Protein AF-A0A355BDW8-F1 (afdb_monomer)

Secondary structure (DSSP, 8-state):
-------------------SS--HHHHHHHHHHHHHHHHHHHHHHT---------------------------HHHHHHHHHHHHHHHHHHHHHHHHHHHHT---HHHHHHHHHHHHHHHHH-S-HHHHHHHHHHHHHHHHHHHHHHHHHHHHHH--GGGTS------PPPPHHHHHHHHHHHHHHHSPPPPPHHHHHHHHHHHS--

Structure (mmCIF, N/CA/C/O backbone):
data_AF-A0A355BDW8-F1
#
_entry.id   AF-A0A355BDW8-F1
#
loop_
_atom_site.group_PDB
_atom_site.id
_atom_site.type_symbol
_atom_site.label_atom_id
_atom_site.label_alt_id
_atom_site.label_comp_id
_atom_site.label_asym_id
_atom_site.label_entity_id
_atom_site.label_seq_id
_atom_site.pdbx_PDB_ins_code
_atom_site.Cartn_x
_atom_site.Cartn_y
_atom_site.Cartn_z
_atom_site.occupancy
_atom_site.B_iso_or_equiv
_atom_site.auth_seq_id
_atom_site.auth_comp_id
_atom_site.auth_asym_id
_atom_site.auth_atom_id
_atom_site.pdbx_PDB_model_num
ATOM 1 N N . MET A 1 1 ? 27.749 21.840 44.725 1.00 46.59 1 MET A N 1
ATOM 2 C CA . MET A 1 1 ? 27.045 20.730 44.044 1.00 46.59 1 MET A CA 1
ATOM 3 C C . MET A 1 1 ? 26.712 21.166 42.628 1.00 46.59 1 MET A C 1
ATOM 5 O O . MET A 1 1 ? 26.053 22.183 42.466 1.00 46.59 1 MET A O 1
ATOM 9 N N . LYS A 1 2 ? 27.239 20.460 41.619 1.00 37.84 2 LYS A N 1
ATOM 10 C CA . LYS A 1 2 ? 26.945 20.696 40.198 1.00 37.84 2 LYS A CA 1
ATOM 11 C C . LYS A 1 2 ? 25.549 20.149 39.879 1.00 37.84 2 LYS A C 1
ATOM 13 O O . LYS A 1 2 ? 25.282 18.988 40.171 1.00 37.84 2 LYS A O 1
ATOM 18 N N . MET A 1 3 ? 24.685 20.978 39.294 1.00 44.62 3 MET A N 1
ATOM 19 C CA . MET A 1 3 ? 23.400 20.557 38.730 1.00 44.62 3 MET A CA 1
ATOM 20 C C . MET A 1 3 ? 23.640 19.790 37.428 1.00 44.62 3 MET A C 1
ATOM 22 O O . MET A 1 3 ? 24.229 20.321 36.487 1.00 44.62 3 MET A O 1
ATOM 26 N N . GLN A 1 4 ? 23.180 18.543 37.386 1.00 43.69 4 GLN A N 1
ATOM 27 C CA . GLN A 1 4 ? 23.186 17.700 36.198 1.00 43.69 4 GLN A CA 1
ATOM 28 C C . GLN A 1 4 ? 21.814 17.808 35.525 1.00 43.69 4 GLN A C 1
ATOM 30 O O . GLN A 1 4 ? 20.815 17.305 36.030 1.00 43.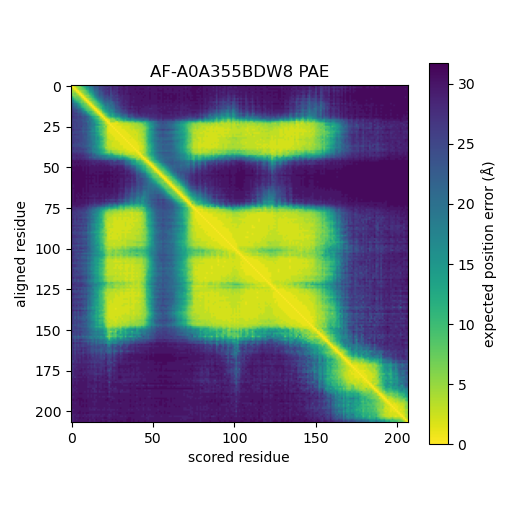69 4 GLN A O 1
ATOM 35 N N . MET A 1 5 ? 21.787 18.518 34.398 1.00 41.62 5 MET A N 1
ATOM 36 C CA . MET A 1 5 ? 20.651 18.618 33.484 1.00 41.62 5 MET A CA 1
ATOM 37 C C . MET A 1 5 ? 20.315 17.235 32.914 1.00 41.62 5 MET A C 1
ATOM 39 O O . MET A 1 5 ? 21.139 16.606 32.249 1.00 41.62 5 MET A O 1
ATOM 43 N N . SER A 1 6 ? 19.098 16.763 33.179 1.00 46.09 6 SER A N 1
ATOM 44 C CA . SER A 1 6 ? 18.530 15.548 32.602 1.00 46.09 6 SER A CA 1
ATOM 45 C C . SER A 1 6 ? 18.232 15.759 31.118 1.00 46.09 6 SER A C 1
ATOM 47 O O . SER A 1 6 ? 17.395 16.585 30.751 1.00 46.09 6 SER A O 1
ATOM 49 N N . GLY A 1 7 ? 18.937 15.002 30.279 1.00 41.62 7 GLY A N 1
ATOM 50 C CA . GLY A 1 7 ? 18.793 15.001 28.831 1.00 41.62 7 GLY A CA 1
ATOM 51 C C . GLY A 1 7 ? 17.382 14.636 28.373 1.00 41.62 7 GLY A C 1
ATOM 52 O O . GLY A 1 7 ? 16.787 13.647 28.799 1.00 41.62 7 GLY A O 1
ATOM 53 N N . GLN A 1 8 ? 16.882 15.455 27.458 1.00 40.00 8 GLN A N 1
ATOM 54 C CA . GLN A 1 8 ? 15.646 15.291 26.714 1.00 40.00 8 GLN A CA 1
ATOM 55 C C . GLN A 1 8 ? 15.806 14.109 25.742 1.00 40.00 8 GLN A C 1
ATOM 57 O O . GLN A 1 8 ? 16.336 14.240 24.639 1.00 40.00 8 GLN A O 1
ATOM 62 N N . GLY A 1 9 ? 15.403 12.918 26.185 1.00 37.16 9 GLY A N 1
ATOM 63 C CA . GLY A 1 9 ? 15.376 11.716 25.359 1.00 37.16 9 GLY A CA 1
ATOM 64 C C . GLY A 1 9 ? 14.289 11.825 24.293 1.00 37.16 9 GLY A C 1
ATOM 65 O O . GLY A 1 9 ? 13.103 11.715 24.598 1.00 37.16 9 GLY A O 1
ATOM 66 N N . LYS A 1 10 ? 14.693 12.026 23.033 1.00 41.06 10 LYS A N 1
ATOM 67 C CA . LYS A 1 10 ? 13.848 11.784 21.856 1.00 41.06 10 LYS A CA 1
ATOM 68 C C . LYS A 1 10 ? 13.316 10.351 21.934 1.00 41.06 10 LYS A C 1
ATOM 70 O O . LYS A 1 10 ? 14.075 9.398 21.774 1.00 41.06 10 LYS A O 1
ATOM 75 N N . GLY A 1 11 ? 12.017 10.219 22.197 1.00 37.94 11 GLY A N 1
ATOM 76 C CA . GLY A 1 11 ? 11.285 8.958 22.177 1.00 37.94 11 GLY A CA 1
ATOM 77 C C . GLY A 1 11 ? 11.324 8.345 20.783 1.00 37.94 11 GLY A C 1
ATOM 78 O O . GLY A 1 11 ? 10.516 8.670 19.920 1.00 37.94 11 GLY A O 1
ATOM 79 N N . MET A 1 12 ? 12.303 7.475 20.566 1.00 40.84 12 MET A N 1
ATOM 80 C CA . MET A 1 12 ? 12.395 6.612 19.402 1.00 40.84 12 MET A CA 1
ATOM 81 C C . MET A 1 12 ? 11.424 5.451 19.635 1.00 40.84 12 MET A C 1
ATOM 83 O O . MET A 1 12 ? 11.570 4.680 20.586 1.00 40.84 12 MET A O 1
ATOM 87 N N . SER A 1 13 ? 10.379 5.383 18.817 1.00 43.97 13 SER A N 1
ATOM 88 C CA . SER A 1 13 ? 9.342 4.356 18.872 1.00 43.97 13 SER A CA 1
ATOM 89 C C . SER A 1 13 ? 9.969 2.959 18.845 1.00 43.97 13 SER A C 1
ATOM 91 O O . SER A 1 13 ? 10.689 2.612 17.910 1.00 43.97 13 SER A O 1
ATOM 93 N N . LYS A 1 14 ? 9.689 2.154 19.879 1.00 42.12 14 LYS A N 1
ATOM 94 C CA . LYS A 1 14 ? 10.041 0.728 19.944 1.00 42.12 14 LYS A CA 1
ATOM 95 C C . LYS A 1 14 ? 9.610 0.015 18.649 1.00 42.12 14 LYS A C 1
ATOM 97 O O . LYS A 1 14 ? 8.430 0.102 18.302 1.00 42.12 14 LYS A O 1
ATOM 102 N N . PRO A 1 15 ? 10.492 -0.756 17.987 1.00 41.50 15 PRO A N 1
ATOM 103 C CA . PRO A 1 15 ? 10.075 -1.703 16.966 1.00 41.50 15 PRO A CA 1
ATOM 104 C C . PRO A 1 15 ? 9.312 -2.830 17.669 1.00 41.50 15 PRO A C 1
ATOM 106 O O . PRO A 1 15 ? 9.885 -3.633 18.405 1.00 41.50 15 PRO A O 1
ATOM 109 N N . GLY A 1 16 ? 7.991 -2.833 17.509 1.00 38.19 16 GLY A N 1
ATOM 110 C CA . GLY A 1 16 ? 7.132 -3.915 17.970 1.00 38.19 16 GLY A CA 1
ATOM 111 C C . GLY A 1 16 ? 7.488 -5.216 17.253 1.00 38.19 16 GLY A C 1
ATOM 112 O O . GLY A 1 16 ? 7.515 -5.276 16.026 1.00 38.19 16 GLY A O 1
ATOM 113 N N . SER A 1 17 ? 7.775 -6.231 18.060 1.00 39.34 17 SER A N 1
ATOM 114 C CA . SER A 1 17 ? 8.055 -7.614 17.691 1.00 39.34 17 SER A CA 1
ATOM 115 C C . SER A 1 17 ? 6.992 -8.225 16.765 1.00 39.34 17 SER A C 1
ATOM 117 O O . SER A 1 17 ? 5.796 -8.063 16.996 1.00 39.34 17 SER A O 1
ATOM 119 N N . GLY A 1 18 ? 7.452 -9.001 15.778 1.00 39.56 18 GLY A N 1
ATOM 120 C CA . GLY A 1 18 ? 6.711 -10.138 15.231 1.00 39.56 18 GLY A CA 1
ATOM 121 C C . GLY A 1 18 ? 5.781 -9.864 14.049 1.00 39.56 18 GLY A C 1
ATOM 122 O O . GLY A 1 18 ? 4.569 -9.764 14.209 1.00 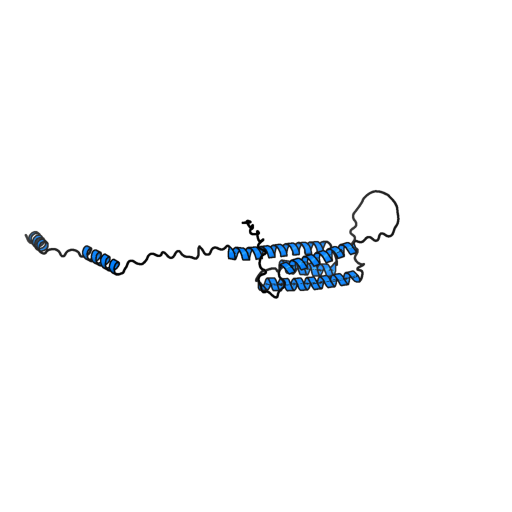39.56 18 GLY A O 1
ATOM 123 N N . ASN A 1 19 ? 6.318 -9.894 12.826 1.00 38.62 19 ASN A N 1
ATOM 124 C CA . ASN A 1 19 ? 5.590 -10.513 11.717 1.00 38.62 19 ASN A CA 1
ATOM 125 C C . ASN A 1 19 ? 6.535 -10.871 10.569 1.00 38.62 19 ASN A C 1
ATOM 127 O O . ASN A 1 19 ? 7.079 -9.995 9.905 1.00 38.62 19 ASN A O 1
ATOM 131 N N . SER A 1 20 ? 6.678 -12.167 10.314 1.00 38.88 20 SER A N 1
ATOM 132 C CA . SER A 1 20 ? 7.454 -12.773 9.226 1.00 38.88 20 SER A CA 1
ATOM 133 C C . SER A 1 20 ? 6.789 -12.568 7.855 1.00 38.88 20 SER A C 1
ATOM 135 O O . SER A 1 20 ? 6.491 -13.511 7.129 1.00 38.88 20 SER A O 1
ATOM 137 N N . GLY A 1 21 ? 6.497 -11.317 7.517 1.00 51.34 21 GLY A N 1
ATOM 138 C CA . GLY A 1 21 ? 6.038 -10.870 6.212 1.00 51.34 21 GLY A CA 1
ATOM 139 C C . GLY A 1 21 ? 6.525 -9.443 6.017 1.00 51.34 21 GLY A C 1
ATOM 140 O O . GLY A 1 21 ? 6.420 -8.649 6.951 1.00 51.34 21 GLY A O 1
ATOM 141 N N . LYS A 1 22 ? 7.083 -9.138 4.835 1.00 66.38 22 LYS A N 1
ATOM 142 C CA . LYS A 1 22 ? 7.570 -7.792 4.491 1.00 66.38 22 LYS A CA 1
ATOM 143 C C . LYS A 1 22 ? 6.545 -6.750 4.946 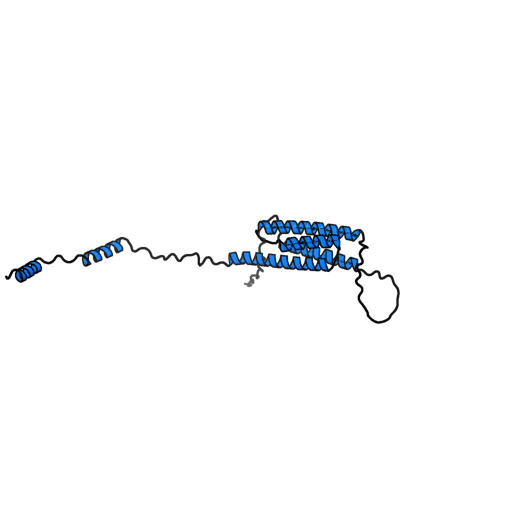1.00 66.38 22 LYS A C 1
ATOM 145 O O . LYS A 1 22 ? 5.354 -6.885 4.641 1.00 66.38 22 LYS A O 1
ATOM 150 N N . GLN A 1 23 ? 6.981 -5.758 5.717 1.00 79.44 23 GLN A N 1
ATOM 151 C CA . GLN A 1 23 ? 6.081 -4.700 6.158 1.00 79.44 23 GLN A CA 1
ATOM 152 C C . GLN A 1 23 ? 5.634 -3.888 4.936 1.00 79.44 23 GLN A C 1
ATOM 154 O O . GLN A 1 23 ? 6.322 -3.849 3.917 1.00 79.44 23 GLN A O 1
ATOM 159 N N . LEU A 1 24 ? 4.474 -3.232 5.019 1.00 84.38 24 LEU A N 1
ATOM 160 C CA . LEU A 1 24 ? 4.017 -2.342 3.943 1.00 84.38 24 LEU A CA 1
ATOM 161 C C . LEU A 1 24 ? 5.052 -1.248 3.653 1.00 84.38 24 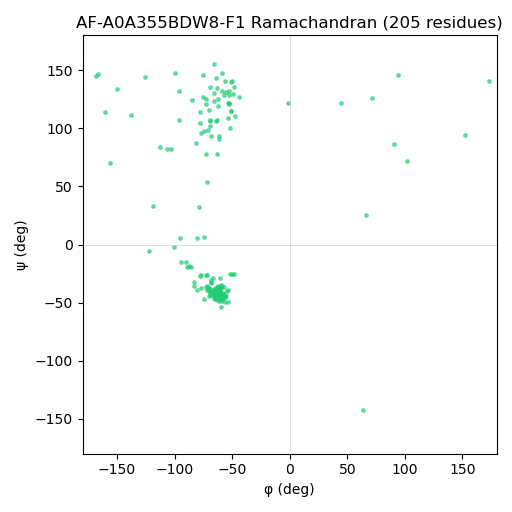LEU A C 1
ATOM 163 O O . LEU A 1 24 ? 5.322 -0.958 2.493 1.00 84.38 24 LEU A O 1
ATOM 167 N N . SER A 1 25 ? 5.719 -0.748 4.691 1.00 86.12 25 SER A N 1
ATOM 168 C CA . SER A 1 25 ? 6.833 0.193 4.582 1.00 86.12 25 SER A CA 1
ATOM 169 C C . SER A 1 25 ? 8.021 -0.386 3.794 1.00 86.12 25 SER A C 1
ATOM 171 O O . SER A 1 25 ? 8.641 0.320 3.002 1.00 86.12 25 SER A O 1
ATOM 173 N N . ASP A 1 26 ? 8.326 -1.680 3.951 1.00 89.94 26 ASP A N 1
ATOM 174 C CA . ASP A 1 26 ? 9.389 -2.349 3.183 1.00 89.94 26 ASP A CA 1
ATOM 175 C C . ASP A 1 26 ? 8.993 -2.516 1.715 1.00 89.94 26 ASP A C 1
ATOM 177 O O . ASP A 1 26 ? 9.812 -2.312 0.821 1.00 89.94 26 ASP A O 1
ATOM 181 N N . ILE A 1 27 ? 7.725 -2.852 1.464 1.00 89.12 27 ILE A N 1
ATOM 182 C CA . ILE A 1 27 ? 7.146 -2.943 0.119 1.00 89.12 27 ILE A CA 1
ATOM 183 C C . ILE A 1 27 ? 7.231 -1.578 -0.577 1.00 89.12 27 ILE A C 1
ATOM 185 O O . ILE A 1 27 ? 7.645 -1.506 -1.728 1.00 89.12 27 ILE A O 1
ATOM 189 N N . ILE A 1 28 ? 6.925 -0.484 0.124 1.00 90.81 28 ILE A N 1
ATOM 190 C CA . ILE A 1 28 ? 7.037 0.882 -0.410 1.00 90.81 28 ILE A CA 1
ATOM 191 C C . ILE A 1 28 ? 8.487 1.223 -0.768 1.00 90.81 28 ILE A C 1
ATOM 193 O O . ILE A 1 28 ? 8.747 1.714 -1.867 1.00 90.81 28 ILE A O 1
ATOM 197 N N . LYS A 1 29 ? 9.441 0.922 0.123 1.00 91.62 29 LYS A N 1
ATOM 198 C CA . LYS A 1 29 ? 10.874 1.139 -0.139 1.00 91.62 29 LYS A CA 1
ATOM 199 C C . LYS A 1 29 ? 11.363 0.336 -1.343 1.00 91.62 29 LYS A C 1
ATOM 201 O O . LYS A 1 29 ? 12.114 0.852 -2.166 1.00 91.62 29 LYS A O 1
ATOM 206 N N . GLN A 1 30 ? 10.928 -0.916 -1.468 1.00 91.94 30 GLN A N 1
ATOM 207 C CA . GLN A 1 30 ? 11.274 -1.752 -2.617 1.00 91.94 30 GLN A CA 1
ATOM 208 C C . GLN A 1 30 ? 10.654 -1.216 -3.911 1.00 91.94 30 GLN A C 1
ATOM 210 O O . GLN A 1 30 ? 11.349 -1.141 -4.920 1.00 91.94 30 GLN A O 1
ATOM 215 N N . GLN A 1 31 ? 9.400 -0.754 -3.875 1.00 91.00 31 GLN A N 1
ATOM 216 C CA . GLN A 1 31 ? 8.741 -0.142 -5.032 1.00 91.00 31 GLN A CA 1
ATOM 217 C C . GLN A 1 31 ? 9.471 1.128 -5.494 1.00 91.00 31 GLN A C 1
ATOM 219 O O . GLN A 1 31 ? 9.599 1.374 -6.692 1.00 91.00 31 GLN A O 1
ATOM 224 N N . GLU A 1 32 ? 9.987 1.928 -4.560 1.00 91.69 32 GLU A N 1
ATOM 225 C CA . GLU A 1 32 ? 10.827 3.086 -4.873 1.00 91.69 32 GLU A CA 1
ATOM 226 C C . GLU A 1 32 ? 12.150 2.685 -5.533 1.00 91.69 32 GLU A C 1
ATOM 228 O O . GLU A 1 32 ? 12.541 3.290 -6.532 1.00 91.69 32 GLU A O 1
ATOM 233 N N . GLY A 1 33 ? 12.801 1.631 -5.034 1.00 91.50 33 GLY A N 1
ATOM 234 C CA . GLY A 1 33 ? 13.989 1.057 -5.665 1.00 91.50 33 GLY A CA 1
ATOM 235 C C . GLY A 1 33 ? 13.736 0.636 -7.116 1.00 91.50 33 GLY A C 1
ATOM 236 O O . GLY A 1 33 ? 14.510 1.000 -8.000 1.00 91.50 33 GLY A O 1
ATOM 237 N N . LEU A 1 34 ? 12.617 -0.046 -7.383 1.00 89.81 34 LEU A N 1
ATOM 238 C CA . LEU A 1 34 ? 12.214 -0.442 -8.739 1.00 89.81 34 LEU A CA 1
ATOM 239 C C . LEU A 1 34 ? 11.958 0.765 -9.640 1.00 89.81 34 LEU A C 1
ATOM 241 O O . LEU A 1 34 ? 12.42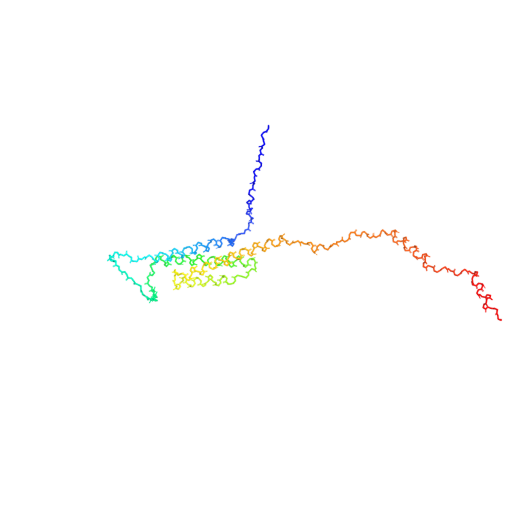7 0.804 -10.776 1.00 89.81 34 LEU A O 1
ATOM 245 N N . SER A 1 35 ? 11.270 1.782 -9.119 1.00 90.69 35 SER A N 1
ATOM 246 C CA . SER A 1 35 ? 11.008 3.016 -9.860 1.00 90.69 35 SER A CA 1
ATOM 247 C C . SER A 1 35 ? 12.306 3.735 -10.244 1.00 90.69 35 SER A C 1
ATOM 249 O O . SER A 1 35 ? 12.396 4.286 -11.341 1.00 90.69 35 SER A O 1
ATOM 251 N N . ASN A 1 36 ? 13.324 3.701 -9.378 1.00 91.25 36 ASN A N 1
ATOM 252 C CA . ASN A 1 36 ? 14.648 4.241 -9.681 1.00 91.25 36 ASN A CA 1
ATOM 253 C C . ASN A 1 36 ? 15.387 3.389 -10.723 1.00 91.25 36 ASN A C 1
ATOM 255 O O . ASN A 1 36 ? 15.882 3.956 -11.690 1.00 91.25 36 ASN A O 1
ATOM 259 N N . LYS A 1 37 ? 15.369 2.050 -10.614 1.00 89.88 37 LYS A N 1
ATOM 260 C CA . LYS A 1 37 ? 15.952 1.153 -11.634 1.00 89.88 37 LYS A CA 1
ATOM 261 C C . LYS A 1 37 ? 15.349 1.404 -13.025 1.00 89.88 37 LYS A C 1
ATOM 263 O O . LYS A 1 37 ? 16.081 1.503 -14.005 1.00 89.88 37 LYS A O 1
ATOM 268 N N . VAL A 1 38 ? 14.026 1.571 -13.116 1.00 87.56 38 VAL A N 1
ATOM 269 C CA . VAL A 1 38 ? 13.336 1.906 -14.377 1.00 87.56 38 VAL A CA 1
ATOM 270 C C . VAL A 1 38 ? 13.720 3.295 -14.888 1.00 87.56 38 VAL A C 1
ATOM 272 O O . VAL A 1 38 ? 13.917 3.476 -16.087 1.00 87.56 38 VAL A O 1
ATOM 275 N N . LYS A 1 39 ? 13.862 4.280 -13.995 1.00 89.56 39 LYS A N 1
ATOM 276 C CA . LYS A 1 39 ? 14.315 5.634 -14.344 1.00 89.56 39 LYS A CA 1
ATOM 277 C C . LYS A 1 39 ? 15.757 5.653 -14.855 1.00 89.56 39 LYS A C 1
ATOM 279 O O . LYS A 1 39 ? 16.061 6.404 -15.777 1.00 89.56 39 LYS A O 1
ATOM 284 N N . ASP A 1 40 ? 16.631 4.846 -14.273 1.00 87.62 40 ASP A N 1
ATOM 285 C CA . ASP A 1 40 ? 18.021 4.735 -14.706 1.00 87.62 40 ASP A CA 1
ATOM 286 C C . ASP A 1 40 ? 18.129 3.977 -16.035 1.00 87.62 40 ASP A C 1
ATOM 288 O O . ASP A 1 40 ? 18.898 4.390 -16.899 1.00 87.62 40 ASP A O 1
ATOM 292 N N . GLY A 1 41 ? 17.299 2.948 -16.250 1.00 83.81 41 GLY A N 1
ATOM 293 C CA . GLY A 1 41 ? 17.153 2.273 -17.545 1.00 83.81 41 GLY A CA 1
ATOM 294 C C . GLY A 1 41 ? 16.677 3.216 -18.655 1.00 83.81 41 GLY A C 1
ATOM 295 O O . GLY A 1 41 ? 17.263 3.238 -19.733 1.00 83.81 41 GLY A O 1
ATOM 296 N N . LEU A 1 42 ? 15.698 4.079 -18.357 1.00 84.50 42 LEU A N 1
ATOM 297 C CA . LEU A 1 42 ? 15.254 5.159 -19.250 1.00 84.50 42 LEU A CA 1
ATOM 298 C C . LEU A 1 42 ? 16.410 6.095 -19.639 1.00 84.50 42 LEU A C 1
ATOM 300 O O . LEU A 1 42 ? 16.633 6.347 -20.817 1.00 84.50 42 LEU A O 1
ATOM 304 N N . LYS A 1 43 ? 17.186 6.567 -18.656 1.00 80.50 43 LYS A N 1
ATOM 305 C CA . LYS A 1 43 ? 18.324 7.472 -18.897 1.00 80.50 43 LYS A CA 1
ATOM 306 C C . LYS A 1 43 ? 19.487 6.810 -19.634 1.00 80.50 43 LYS A C 1
ATOM 308 O O . LYS A 1 43 ? 20.219 7.489 -20.350 1.00 80.50 43 LYS A O 1
ATOM 313 N N . ALA A 1 44 ? 19.706 5.517 -19.408 1.00 68.31 44 ALA A N 1
ATOM 314 C CA . ALA A 1 44 ? 20.743 4.754 -20.090 1.00 68.31 44 ALA A CA 1
ATOM 315 C C . ALA A 1 44 ? 20.396 4.541 -21.572 1.00 68.31 44 ALA A C 1
ATOM 317 O O . ALA A 1 44 ? 21.293 4.655 -22.404 1.00 68.31 44 ALA A O 1
ATOM 318 N N . GLY A 1 45 ? 19.113 4.321 -21.888 1.00 59.78 45 GLY A N 1
ATOM 319 C CA . GLY A 1 45 ? 18.599 4.273 -23.261 1.00 59.78 45 GLY A CA 1
ATOM 320 C C . GLY A 1 45 ? 18.524 5.643 -23.951 1.00 59.78 45 GLY A C 1
ATOM 321 O O . GLY A 1 45 ? 18.650 5.722 -25.165 1.00 59.78 45 GLY A O 1
ATOM 322 N N . GLU A 1 46 ? 18.395 6.738 -23.191 1.00 55.69 46 GLU A N 1
ATOM 323 C CA . GLU A 1 46 ? 18.433 8.122 -23.705 1.00 55.69 46 GLU A CA 1
ATOM 324 C C . GLU A 1 46 ? 19.858 8.668 -23.943 1.00 55.69 46 GLU A C 1
ATOM 326 O O . GLU A 1 46 ? 20.014 9.845 -24.284 1.00 55.69 46 GLU A O 1
ATOM 331 N N . LYS A 1 47 ? 20.925 7.864 -23.785 1.00 42.97 47 LYS A N 1
ATOM 332 C CA . LYS A 1 47 ? 22.269 8.335 -24.150 1.00 42.97 47 LYS A CA 1
ATOM 333 C C . LYS A 1 47 ? 22.353 8.566 -25.668 1.00 42.97 47 LYS A C 1
ATOM 335 O O . LYS A 1 47 ? 22.125 7.636 -26.438 1.00 42.97 47 LYS A O 1
ATOM 340 N N . PRO A 1 48 ? 22.720 9.785 -26.104 1.00 41.09 48 PRO A N 1
ATOM 341 C CA . PRO A 1 48 ? 22.736 10.152 -27.508 1.00 41.09 48 PRO A CA 1
ATOM 342 C C . PRO A 1 48 ? 23.855 9.404 -28.228 1.00 41.09 48 PRO A C 1
ATOM 344 O O . PRO A 1 48 ? 24.999 9.376 -27.765 1.00 41.09 48 PRO A O 1
ATOM 347 N N . GLY A 1 49 ? 23.549 8.876 -29.409 1.00 40.47 49 GLY A N 1
ATOM 348 C CA . GLY A 1 49 ? 24.553 8.656 -30.441 1.00 40.47 49 GLY A CA 1
ATOM 349 C C . GLY A 1 49 ? 25.126 10.003 -30.878 1.00 40.47 49 GLY A C 1
ATOM 350 O O . GLY A 1 49 ? 24.736 10.528 -31.909 1.00 40.47 49 GLY A O 1
ATOM 351 N N . ASN A 1 50 ? 26.025 10.577 -30.079 1.00 38.31 50 ASN A N 1
ATOM 352 C CA . ASN A 1 50 ? 26.851 11.711 -30.469 1.00 38.31 50 ASN A CA 1
ATOM 353 C C . ASN A 1 50 ? 28.271 11.185 -30.681 1.00 38.31 50 ASN A C 1
ATOM 355 O O . ASN A 1 50 ? 29.122 11.234 -29.794 1.00 38.31 50 ASN A O 1
ATOM 359 N N . LYS A 1 51 ? 28.494 10.628 -31.873 1.00 39.91 51 LYS A N 1
ATOM 360 C CA . LYS A 1 51 ? 29.796 10.745 -32.521 1.00 39.91 51 LYS A CA 1
ATOM 361 C C . LYS A 1 51 ? 29.787 12.084 -33.259 1.00 39.91 51 LYS A C 1
ATOM 363 O O . LYS A 1 51 ? 28.847 12.361 -33.992 1.00 39.91 51 LYS A O 1
ATOM 368 N N . GLU A 1 52 ? 30.785 12.895 -32.930 1.00 40.81 52 GLU A N 1
ATOM 369 C CA . GLU A 1 52 ? 31.349 14.041 -33.653 1.00 40.81 52 GLU A CA 1
ATOM 370 C C . GLU A 1 52 ? 30.730 14.373 -35.025 1.00 40.81 52 GLU A C 1
ATOM 372 O O . GLU A 1 52 ? 30.812 13.558 -35.936 1.00 40.81 52 GLU A O 1
ATOM 377 N N . ASP A 1 53 ? 30.212 15.596 -35.198 1.00 36.12 53 ASP A N 1
ATOM 378 C CA . ASP A 1 53 ? 30.775 16.564 -36.157 1.00 36.12 53 ASP A CA 1
ATOM 379 C C . ASP A 1 53 ? 30.201 17.974 -35.898 1.00 36.12 53 ASP A C 1
ATOM 381 O O . ASP A 1 53 ? 29.071 18.137 -35.428 1.00 36.12 53 ASP A O 1
ATOM 385 N N . GLY A 1 54 ? 31.006 19.004 -36.138 1.00 39.25 54 GLY A N 1
ATOM 386 C CA . GLY A 1 54 ? 30.656 20.397 -35.885 1.00 39.25 54 GLY A CA 1
ATOM 387 C C . GLY A 1 54 ? 29.687 20.983 -36.914 1.00 39.25 54 GLY A C 1
ATOM 388 O O . GLY A 1 54 ? 29.761 20.677 -38.094 1.00 39.25 54 GLY A O 1
ATOM 389 N N . SER A 1 55 ? 28.808 21.885 -36.471 1.00 33.12 55 SER A N 1
ATOM 390 C CA . SER A 1 55 ? 28.611 23.222 -37.060 1.00 33.12 55 SER A CA 1
ATOM 391 C C . SER A 1 55 ? 27.408 23.921 -36.413 1.00 33.12 55 SER A C 1
ATOM 393 O O . SER A 1 55 ? 26.383 23.316 -36.103 1.00 33.12 55 SER A O 1
ATOM 395 N N . LEU A 1 56 ? 27.559 25.224 -36.196 1.00 38.28 56 LEU A N 1
ATOM 396 C CA . LEU A 1 56 ? 26.544 26.159 -35.715 1.00 38.28 56 LEU A CA 1
ATOM 397 C C . LEU A 1 56 ? 25.380 26.307 -36.715 1.00 38.28 56 LEU A C 1
ATOM 399 O O . LEU A 1 56 ? 25.627 26.452 -37.909 1.00 38.28 56 LEU A O 1
ATOM 403 N N . GLY A 1 57 ? 24.135 26.445 -36.230 1.00 32.72 57 GLY A N 1
ATOM 404 C CA . GLY A 1 57 ? 23.094 27.149 -37.001 1.00 32.72 57 GLY A CA 1
ATOM 405 C C . GLY A 1 57 ? 21.624 26.764 -36.776 1.00 32.72 57 GLY A C 1
ATOM 406 O O . GLY A 1 57 ? 21.096 25.903 -37.459 1.00 32.72 57 GLY A O 1
ATOM 407 N N . SER A 1 58 ? 20.953 27.506 -35.890 1.00 34.38 58 SER A N 1
ATOM 408 C CA . SER A 1 58 ? 19.579 28.048 -35.987 1.00 34.38 58 SER A CA 1
ATOM 409 C C . SER A 1 58 ? 18.357 27.237 -36.493 1.00 34.38 58 SER A C 1
ATOM 411 O O . SER A 1 58 ? 18.166 27.017 -37.683 1.00 34.38 58 SER A O 1
ATOM 413 N N . LYS A 1 59 ? 17.381 27.183 -35.565 1.00 37.25 59 LYS A N 1
ATOM 414 C CA . LYS A 1 59 ? 15.902 27.326 -35.670 1.00 37.25 59 LYS A CA 1
ATOM 415 C C . LYS A 1 59 ? 14.981 26.089 -35.835 1.00 37.25 59 LYS A C 1
ATOM 417 O O . LYS A 1 59 ? 15.353 25.100 -36.449 1.00 37.25 59 LYS A O 1
ATOM 422 N N . PRO A 1 60 ? 13.758 26.162 -35.242 1.00 57.84 60 PRO A N 1
ATOM 423 C CA . PRO A 1 60 ? 12.937 25.018 -34.846 1.00 57.84 60 PRO A CA 1
ATOM 424 C C . PRO A 1 60 ? 11.827 24.703 -35.857 1.00 57.84 60 PRO A C 1
ATOM 426 O O . PRO A 1 60 ? 11.229 25.623 -36.411 1.00 57.84 60 PRO A O 1
ATOM 429 N N . SER A 1 61 ? 11.465 23.426 -36.019 1.00 31.11 61 SER A N 1
ATOM 430 C CA . SER A 1 61 ? 10.113 23.052 -36.450 1.00 31.11 61 SER A CA 1
ATOM 431 C C . SER A 1 61 ? 9.822 21.558 -36.305 1.00 31.11 61 SER A C 1
ATOM 433 O O . SER A 1 61 ? 10.664 20.720 -36.605 1.00 31.11 61 SER A O 1
ATOM 435 N N . ALA A 1 62 ? 8.559 21.309 -35.961 1.00 31.09 62 ALA A N 1
ATOM 436 C CA . ALA A 1 62 ? 7.724 20.168 -36.323 1.00 31.09 62 ALA A CA 1
ATOM 437 C C . ALA A 1 62 ? 8.018 18.795 -35.705 1.00 31.09 62 ALA A C 1
ATOM 439 O O . ALA A 1 62 ? 9.099 18.222 -35.790 1.00 31.09 62 ALA A O 1
ATOM 440 N N . GLY A 1 63 ? 6.951 18.252 -35.116 1.00 41.12 63 GLY A N 1
ATOM 441 C CA . GLY A 1 63 ? 6.922 16.937 -34.516 1.00 41.12 63 GLY A CA 1
ATOM 442 C C . GLY A 1 63 ? 7.265 15.826 -35.498 1.00 41.12 63 GLY A C 1
ATOM 443 O O . GLY A 1 63 ? 6.911 15.847 -36.676 1.00 41.12 63 GLY A O 1
ATOM 444 N N . LYS A 1 64 ? 7.889 14.793 -34.946 1.00 30.91 64 LYS A N 1
ATOM 445 C CA . LYS A 1 64 ? 7.874 13.463 -35.524 1.00 30.91 64 LYS A CA 1
ATOM 446 C C . LYS A 1 64 ? 7.670 12.475 -34.392 1.00 30.91 64 LYS A C 1
ATOM 448 O O . LYS A 1 64 ? 8.516 12.315 -33.519 1.00 30.91 64 LYS A O 1
ATOM 453 N N . SER A 1 65 ? 6.488 11.872 -34.421 1.00 42.53 65 SER A N 1
ATOM 454 C CA . SER A 1 65 ? 6.213 10.584 -33.806 1.00 42.53 65 SER A CA 1
ATOM 455 C C . SER A 1 65 ? 7.337 9.636 -34.215 1.00 42.53 65 SER A C 1
ATOM 457 O O . SER A 1 65 ? 7.465 9.325 -35.398 1.00 42.53 65 SER A O 1
ATOM 459 N N . ASN A 1 66 ? 8.190 9.256 -33.267 1.00 32.44 66 ASN A N 1
ATOM 460 C CA . ASN A 1 66 ? 9.203 8.238 -33.489 1.00 32.44 66 ASN A CA 1
ATOM 461 C C . ASN A 1 66 ? 8.832 7.036 -32.622 1.00 32.44 66 ASN A C 1
ATOM 463 O O . ASN A 1 66 ? 9.289 6.878 -31.493 1.00 32.44 66 ASN A O 1
ATOM 467 N N . ASN A 1 67 ? 7.942 6.214 -33.179 1.00 42.56 67 ASN A N 1
ATOM 468 C CA . ASN A 1 67 ? 7.950 4.779 -32.941 1.00 42.56 67 ASN A CA 1
ATOM 469 C C . ASN A 1 67 ? 9.305 4.267 -33.459 1.00 42.56 67 ASN A C 1
ATOM 471 O O . ASN A 1 67 ? 9.449 3.973 -34.643 1.00 42.56 67 ASN A O 1
ATOM 475 N N . GLN A 1 68 ? 10.313 4.236 -32.592 1.00 36.06 68 GLN A N 1
ATOM 476 C CA . GLN A 1 68 ? 11.499 3.408 -32.789 1.00 36.06 68 GLN A CA 1
ATOM 477 C C . GLN A 1 68 ? 11.364 2.206 -31.864 1.00 36.06 68 GLN A C 1
ATOM 479 O O . GLN A 1 68 ? 11.863 2.183 -30.743 1.00 36.06 68 GLN A O 1
ATOM 484 N N . ASP A 1 69 ? 10.607 1.229 -32.356 1.00 46.16 69 ASP A N 1
ATOM 485 C CA . ASP A 1 69 ? 10.799 -0.164 -31.989 1.00 46.16 69 ASP A CA 1
ATOM 486 C C . ASP A 1 69 ? 12.164 -0.616 -32.522 1.00 46.16 69 ASP A C 1
ATOM 488 O O . ASP A 1 69 ? 12.458 -0.445 -33.706 1.00 46.16 69 ASP A O 1
ATOM 492 N N . GLY A 1 70 ? 12.961 -1.234 -31.649 1.00 45.69 70 GLY A N 1
ATOM 493 C CA . GLY A 1 70 ? 14.049 -2.122 -32.052 1.00 45.69 70 GLY A CA 1
ATOM 494 C C . GLY A 1 70 ? 15.458 -1.539 -32.009 1.00 45.69 70 GLY A C 1
ATOM 495 O O . GLY A 1 70 ? 16.075 -1.382 -33.054 1.00 45.69 70 GLY A O 1
ATOM 496 N N . ASP A 1 71 ? 15.997 -1.333 -30.806 1.00 42.00 71 ASP A N 1
ATOM 497 C CA . ASP A 1 71 ? 17.365 -1.787 -30.497 1.00 42.00 71 ASP A CA 1
ATOM 498 C C . ASP A 1 71 ? 17.522 -1.973 -28.978 1.00 42.00 71 ASP A C 1
ATOM 500 O O . ASP A 1 71 ? 18.121 -1.176 -28.255 1.00 42.00 71 ASP A O 1
ATOM 504 N N . GLY A 1 72 ? 16.861 -3.008 -28.455 1.00 47.84 72 GLY A N 1
ATOM 505 C CA . GLY A 1 72 ? 17.057 -3.443 -27.079 1.00 47.84 72 GLY A CA 1
ATOM 506 C C . GLY A 1 72 ? 18.363 -4.213 -26.999 1.00 47.84 72 GLY A C 1
ATOM 507 O O . GLY A 1 72 ? 18.389 -5.402 -27.299 1.00 47.84 72 GLY A O 1
ATOM 508 N N . THR A 1 73 ? 19.438 -3.535 -26.604 1.00 52.25 73 THR A N 1
ATOM 509 C CA . THR A 1 73 ? 20.696 -4.194 -26.243 1.00 52.25 73 THR A CA 1
ATOM 510 C C . THR A 1 73 ? 20.410 -5.354 -25.276 1.00 52.25 73 THR A C 1
ATOM 512 O O . THR A 1 73 ? 19.637 -5.196 -24.329 1.00 52.25 73 THR A O 1
ATOM 515 N N . ASP A 1 74 ? 21.023 -6.521 -25.486 1.00 55.25 74 ASP A N 1
ATOM 516 C CA . ASP A 1 74 ? 20.827 -7.751 -24.685 1.00 55.25 74 ASP A CA 1
ATOM 517 C C . ASP A 1 74 ? 20.912 -7.514 -23.154 1.00 55.25 74 ASP A C 1
ATOM 519 O O . ASP A 1 74 ? 20.301 -8.214 -22.344 1.00 55.25 74 ASP A O 1
ATOM 523 N N . GLY A 1 75 ? 21.636 -6.468 -22.738 1.00 59.88 75 GLY A N 1
ATOM 524 C CA . GLY A 1 75 ? 21.761 -6.043 -21.344 1.00 59.88 75 GLY A CA 1
ATOM 525 C C . GLY A 1 75 ? 20.512 -5.389 -20.737 1.00 59.88 75 GLY A C 1
ATOM 526 O O . GLY A 1 75 ? 20.332 -5.462 -19.521 1.00 59.88 75 GLY A O 1
ATOM 527 N N . ASP A 1 76 ? 19.634 -4.773 -21.528 1.00 74.25 76 ASP A N 1
ATOM 528 C CA . ASP A 1 76 ? 18.400 -4.162 -21.021 1.00 74.25 76 ASP A CA 1
ATOM 529 C C . ASP A 1 76 ? 17.278 -5.190 -20.853 1.00 74.25 76 ASP A C 1
ATOM 531 O O . ASP A 1 76 ? 16.525 -5.108 -19.881 1.00 74.25 76 ASP A O 1
ATOM 535 N N . ALA A 1 77 ? 17.235 -6.226 -21.695 1.00 81.00 77 ALA A N 1
ATOM 536 C CA . ALA A 1 77 ? 16.312 -7.350 -21.528 1.00 81.00 77 ALA A CA 1
ATOM 537 C C . ALA A 1 77 ? 16.551 -8.097 -20.201 1.00 81.00 77 ALA A C 1
ATOM 539 O O . ALA A 1 77 ? 15.600 -8.396 -19.473 1.00 81.00 77 ALA A O 1
ATOM 540 N N . GLY A 1 78 ? 17.819 -8.322 -19.831 1.00 85.12 78 GLY A N 1
ATOM 541 C CA . GLY A 1 78 ? 18.184 -8.918 -18.541 1.00 85.12 78 GLY A CA 1
ATOM 542 C C . GLY A 1 78 ? 17.740 -8.074 -17.340 1.00 85.12 78 GLY A C 1
ATOM 543 O O . GLY A 1 78 ? 17.150 -8.602 -16.395 1.00 85.12 78 GLY A O 1
ATOM 544 N N . LYS A 1 79 ? 17.942 -6.749 -17.395 1.00 86.94 79 LYS A N 1
ATOM 545 C CA . LYS A 1 79 ? 17.491 -5.825 -16.337 1.00 86.94 79 LYS A CA 1
ATOM 546 C C . LYS A 1 79 ? 15.969 -5.767 -16.233 1.00 86.94 79 LYS A C 1
ATOM 548 O O . LYS A 1 79 ? 15.436 -5.739 -15.127 1.00 86.94 79 LYS A O 1
ATOM 553 N N . ILE A 1 80 ? 15.262 -5.750 -17.365 1.00 87.31 80 ILE A N 1
ATOM 554 C CA . ILE A 1 80 ? 13.795 -5.767 -17.391 1.00 87.31 80 ILE A CA 1
ATOM 555 C C . ILE A 1 80 ? 13.278 -7.051 -16.735 1.00 87.31 80 ILE A C 1
ATOM 557 O O . ILE A 1 80 ? 12.382 -6.977 -15.897 1.00 87.31 80 ILE A O 1
ATOM 561 N N . LEU A 1 81 ? 13.871 -8.210 -17.042 1.00 90.88 81 LEU A N 1
ATOM 562 C CA . LEU A 1 81 ? 13.513 -9.487 -16.416 1.00 90.88 81 LEU A CA 1
ATOM 563 C C . LEU A 1 81 ? 13.728 -9.446 -14.896 1.00 90.88 81 LEU A C 1
ATOM 565 O O . LEU A 1 81 ? 12.845 -9.846 -14.136 1.00 90.88 81 LEU A O 1
ATOM 569 N N . GLU A 1 82 ? 14.864 -8.919 -14.438 1.00 91.31 82 GLU A N 1
ATOM 570 C CA . GLU A 1 82 ? 15.141 -8.761 -13.007 1.00 91.31 82 GLU A CA 1
ATOM 571 C C . GLU A 1 82 ? 14.084 -7.885 -12.316 1.00 91.31 82 GLU A C 1
ATOM 573 O O . GLU A 1 82 ? 13.504 -8.294 -11.308 1.00 91.31 82 GLU A O 1
ATOM 578 N N . ILE A 1 83 ? 13.765 -6.725 -12.897 1.00 90.75 83 ILE A N 1
ATOM 579 C CA . ILE A 1 83 ? 12.752 -5.801 -12.366 1.00 90.75 83 ILE A CA 1
ATOM 580 C C . ILE A 1 83 ? 11.368 -6.456 -12.357 1.00 90.75 83 ILE A C 1
ATOM 582 O O . ILE A 1 83 ? 10.629 -6.301 -11.387 1.00 90.75 83 ILE A O 1
ATOM 586 N N . LEU A 1 84 ? 11.015 -7.222 -13.392 1.00 93.06 84 LEU A N 1
ATOM 587 C CA . LEU A 1 84 ? 9.759 -7.973 -13.442 1.00 93.06 84 LEU A CA 1
ATOM 588 C C . LEU A 1 84 ? 9.673 -9.007 -12.319 1.00 93.06 84 LEU A C 1
ATOM 590 O O . LEU A 1 84 ? 8.649 -9.095 -11.641 1.00 93.06 84 LEU A O 1
ATOM 594 N N . LYS A 1 85 ? 10.754 -9.757 -12.080 1.00 94.44 85 LYS A N 1
ATOM 595 C CA . LYS A 1 85 ? 10.818 -10.745 -10.997 1.00 94.44 85 LYS A CA 1
ATOM 596 C C . LYS A 1 85 ? 10.649 -10.079 -9.632 1.00 94.44 85 LYS A C 1
ATOM 598 O O . LYS A 1 85 ? 9.895 -10.575 -8.794 1.00 94.44 85 LYS A O 1
ATOM 603 N N . GLU A 1 86 ? 11.324 -8.956 -9.404 1.00 93.44 86 GLU A N 1
ATOM 604 C CA . GLU A 1 86 ? 11.197 -8.189 -8.163 1.00 93.44 86 GLU A CA 1
ATOM 605 C C . GLU A 1 86 ? 9.785 -7.596 -7.997 1.00 93.44 86 GLU A C 1
ATOM 607 O O . GLU A 1 86 ? 9.199 -7.713 -6.918 1.00 93.44 86 GLU A O 1
ATOM 612 N N . GLN A 1 87 ? 9.197 -7.034 -9.060 1.00 92.69 87 GLN A N 1
ATOM 613 C CA . GLN A 1 87 ? 7.834 -6.487 -9.055 1.00 92.69 87 GLN A CA 1
ATOM 614 C C . GLN A 1 87 ? 6.789 -7.574 -8.762 1.00 92.69 87 GLN A C 1
ATOM 616 O O . GLN A 1 87 ? 5.878 -7.343 -7.965 1.00 92.69 87 GLN A O 1
ATOM 621 N N . GLN A 1 88 ? 6.947 -8.775 -9.328 1.00 94.44 88 GLN A N 1
ATOM 622 C CA . GLN A 1 88 ? 6.060 -9.908 -9.065 1.00 94.44 88 GLN A CA 1
ATOM 623 C C . GLN A 1 88 ? 6.131 -10.346 -7.597 1.00 94.44 88 GLN A C 1
ATOM 625 O O . GLN A 1 88 ? 5.102 -10.501 -6.938 1.00 94.44 88 GLN A O 1
ATOM 630 N N . GLN A 1 89 ? 7.342 -10.483 -7.045 1.00 93.38 89 GLN A N 1
ATOM 631 C CA . GLN A 1 89 ? 7.521 -10.797 -5.623 1.00 93.38 89 GLN A CA 1
ATOM 632 C C . GLN A 1 89 ? 6.905 -9.727 -4.718 1.00 93.38 89 GLN A C 1
ATOM 634 O O . GLN A 1 89 ? 6.360 -10.040 -3.656 1.00 93.38 89 GLN A O 1
ATOM 639 N N . LEU A 1 90 ? 7.005 -8.463 -5.123 1.00 92.75 90 LEU A N 1
ATOM 640 C CA . LEU A 1 90 ? 6.442 -7.332 -4.405 1.00 92.75 90 LEU A CA 1
ATOM 641 C C . LEU A 1 90 ? 4.911 -7.359 -4.441 1.00 92.75 90 LEU A C 1
ATOM 643 O O . LEU A 1 90 ? 4.279 -7.197 -3.396 1.00 92.75 90 LEU A O 1
ATOM 647 N N . ARG A 1 91 ? 4.317 -7.661 -5.599 1.00 94.31 91 ARG A N 1
ATOM 648 C CA . ARG A 1 91 ? 2.873 -7.857 -5.764 1.00 94.31 91 ARG A CA 1
ATOM 649 C C . ARG A 1 91 ? 2.354 -9.002 -4.895 1.00 94.31 91 ARG A C 1
ATOM 651 O O . ARG A 1 91 ? 1.355 -8.830 -4.198 1.00 94.31 91 ARG A O 1
ATOM 658 N N . ASP A 1 92 ? 3.049 -10.135 -4.871 1.00 93.62 92 ASP A N 1
ATOM 659 C CA . ASP A 1 92 ? 2.668 -11.293 -4.055 1.00 93.62 92 ASP A CA 1
ATOM 660 C C . ASP A 1 92 ? 2.787 -10.998 -2.551 1.00 93.62 92 ASP A C 1
ATOM 662 O O . ASP A 1 92 ? 1.914 -11.368 -1.758 1.00 93.62 92 ASP A O 1
ATOM 666 N N . ALA A 1 93 ? 3.853 -10.303 -2.139 1.00 92.75 93 ALA A N 1
ATOM 667 C CA . ALA A 1 93 ? 4.028 -9.856 -0.759 1.00 92.75 93 ALA A CA 1
ATOM 668 C C . ALA A 1 93 ? 2.926 -8.871 -0.345 1.00 92.75 93 ALA A C 1
ATOM 670 O O . ALA A 1 93 ? 2.348 -9.016 0.736 1.00 92.75 93 ALA A O 1
ATOM 671 N N . LEU A 1 94 ? 2.588 -7.918 -1.220 1.00 92.19 94 LEU A N 1
ATOM 672 C CA . LEU A 1 94 ? 1.504 -6.969 -0.998 1.00 92.19 94 LEU A CA 1
ATOM 673 C C . LEU A 1 94 ? 0.168 -7.697 -0.860 1.00 92.19 94 LEU A C 1
ATOM 675 O O . LEU A 1 94 ? -0.524 -7.479 0.133 1.00 92.19 94 LEU A O 1
ATOM 679 N N . GLN A 1 95 ? -0.159 -8.613 -1.774 1.00 92.94 95 GLN A N 1
ATOM 680 C CA . GLN A 1 95 ? -1.393 -9.398 -1.730 1.00 92.94 95 GLN A CA 1
ATOM 681 C C . GLN A 1 95 ? -1.523 -10.174 -0.413 1.00 92.94 95 GLN A C 1
ATOM 683 O O . GLN A 1 95 ? -2.565 -10.104 0.236 1.00 92.94 95 GLN A O 1
ATOM 688 N N . LYS A 1 96 ? -0.457 -10.852 0.033 1.00 92.69 96 LYS A N 1
ATOM 689 C CA . LYS A 1 96 ? -0.431 -11.537 1.338 1.00 92.69 96 LYS A CA 1
ATOM 690 C C . LYS A 1 96 ? -0.641 -10.560 2.498 1.00 92.69 96 LYS A C 1
ATOM 692 O O . LYS A 1 96 ? -1.387 -10.860 3.429 1.00 92.69 96 LYS A O 1
ATOM 697 N N . SER A 1 97 ? -0.003 -9.391 2.445 1.00 88.12 97 SER A N 1
ATOM 698 C CA . SER A 1 97 ? -0.092 -8.373 3.498 1.00 88.12 97 SER A CA 1
ATOM 699 C C . SER A 1 97 ? -1.479 -7.720 3.599 1.00 88.12 97 SER A C 1
ATOM 701 O O . SER A 1 97 ? -1.908 -7.380 4.703 1.00 88.12 97 SER A O 1
ATOM 703 N N . LEU A 1 98 ? -2.173 -7.570 2.465 1.00 90.31 98 LEU A N 1
ATOM 704 C CA . LEU A 1 98 ? -3.537 -7.055 2.367 1.00 90.31 98 LEU A CA 1
ATOM 705 C C . LEU A 1 98 ? -4.547 -8.102 2.834 1.00 90.31 98 LEU A C 1
ATOM 707 O O . LEU A 1 98 ? -5.378 -7.803 3.687 1.00 90.31 98 LEU A O 1
ATOM 711 N N . ALA A 1 99 ? -4.409 -9.346 2.359 1.00 89.81 99 ALA A N 1
ATOM 712 C CA . ALA A 1 99 ? -5.259 -10.466 2.758 1.00 89.81 99 ALA A CA 1
ATOM 713 C C . ALA A 1 99 ? -5.200 -10.713 4.273 1.00 89.81 99 ALA A C 1
ATOM 715 O O . ALA A 1 99 ? -6.236 -10.850 4.915 1.00 89.81 99 ALA A O 1
ATOM 716 N N . LYS A 1 100 ? -4.000 -10.674 4.870 1.00 88.94 100 LYS A N 1
ATOM 717 C CA . LYS A 1 100 ? -3.813 -10.833 6.322 1.00 88.94 100 LYS A CA 1
ATOM 718 C C . LYS A 1 100 ? -4.538 -9.766 7.151 1.00 88.94 100 LYS A C 1
ATOM 720 O O . LYS A 1 100 ? -4.886 -10.024 8.297 1.00 88.94 100 LYS A O 1
ATOM 725 N N . ARG A 1 101 ? -4.724 -8.569 6.596 1.00 84.00 101 ARG A N 1
ATOM 726 C CA . ARG A 1 101 ? -5.382 -7.438 7.265 1.00 84.00 101 ARG A CA 1
ATOM 727 C C . ARG A 1 101 ? -6.840 -7.248 6.833 1.00 84.00 101 ARG A C 1
ATOM 729 O O . ARG A 1 101 ? -7.488 -6.347 7.345 1.00 84.00 101 ARG A O 1
ATOM 736 N N . GLY A 1 102 ? -7.346 -8.060 5.899 1.00 86.00 102 GLY A N 1
ATOM 737 C CA . GLY A 1 102 ? -8.704 -7.931 5.360 1.00 86.00 102 GLY A CA 1
ATOM 738 C C . GLY A 1 102 ? -8.942 -6.655 4.542 1.00 86.00 102 GLY A C 1
ATOM 739 O O . GLY A 1 102 ? -10.071 -6.184 4.467 1.00 86.00 102 GLY A O 1
ATOM 740 N N . ILE A 1 103 ? -7.895 -6.065 3.954 1.00 87.50 103 ILE A N 1
ATOM 741 C CA . ILE A 1 103 ? -7.991 -4.804 3.203 1.00 87.50 103 ILE A CA 1
ATOM 742 C C . ILE A 1 103 ? -8.138 -5.101 1.713 1.00 87.50 103 ILE A C 1
ATOM 744 O O . ILE A 1 103 ? -7.341 -5.841 1.133 1.00 87.50 103 ILE A O 1
ATOM 748 N N . ASN A 1 104 ? -9.099 -4.449 1.063 1.00 87.12 104 ASN A N 1
ATOM 749 C CA . ASN A 1 104 ? -9.253 -4.507 -0.387 1.00 87.12 104 ASN A CA 1
ATOM 750 C C . ASN A 1 104 ? -8.225 -3.596 -1.075 1.00 87.12 104 ASN A C 1
ATOM 752 O O . ASN A 1 104 ? -8.387 -2.381 -1.095 1.00 87.12 104 ASN A O 1
ATOM 756 N N . GLY A 1 105 ? -7.179 -4.181 -1.663 1.00 86.69 105 GLY A N 1
ATOM 757 C CA . GLY A 1 105 ? -6.191 -3.465 -2.490 1.00 86.69 105 GLY A CA 1
ATOM 758 C C . GLY A 1 105 ? -6.133 -3.968 -3.933 1.00 86.69 105 GLY A C 1
ATOM 759 O O . GLY A 1 105 ? -5.064 -4.004 -4.539 1.00 86.69 105 GLY A O 1
ATOM 760 N N . SER A 1 106 ? -7.273 -4.401 -4.479 1.00 89.94 106 SER A N 1
ATOM 761 C CA . SER A 1 106 ? -7.384 -4.933 -5.844 1.00 89.94 106 SER A CA 1
ATOM 762 C C . SER A 1 106 ? -6.935 -3.933 -6.914 1.00 89.94 106 SER A C 1
ATOM 764 O O . SER A 1 106 ? -6.301 -4.346 -7.884 1.00 89.94 106 SER A O 1
ATOM 766 N N . SER A 1 107 ? -7.187 -2.633 -6.715 1.00 92.94 107 SER A N 1
ATOM 767 C CA . SER A 1 107 ? -6.729 -1.566 -7.616 1.00 92.94 107 SER A CA 1
ATOM 768 C C . SER A 1 107 ? -5.204 -1.547 -7.731 1.00 92.94 107 SER A C 1
ATOM 770 O O . SER A 1 107 ? -4.677 -1.701 -8.830 1.00 92.94 107 SER A O 1
ATOM 772 N N . ILE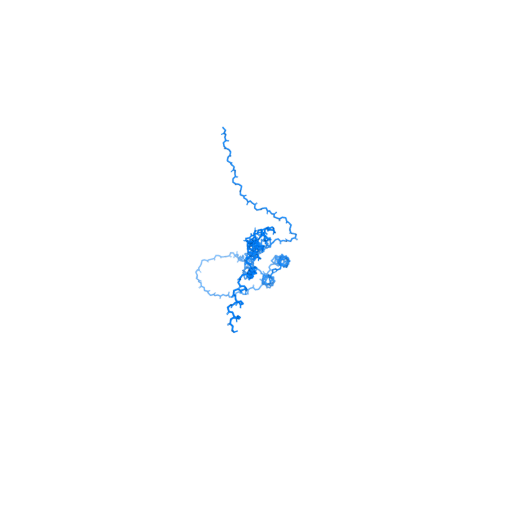 A 1 108 ? -4.492 -1.480 -6.604 1.00 93.38 108 ILE A N 1
ATOM 773 C CA . ILE A 1 108 ? -3.024 -1.443 -6.561 1.00 93.38 108 ILE A CA 1
ATOM 774 C C . ILE A 1 108 ? -2.442 -2.719 -7.184 1.00 93.38 108 ILE A C 1
ATOM 776 O O . ILE A 1 108 ? -1.521 -2.658 -7.997 1.00 93.38 108 ILE A O 1
ATOM 780 N N . LEU A 1 109 ? -3.014 -3.888 -6.869 1.00 94.56 109 LEU A N 1
ATOM 781 C CA . LEU A 1 109 ? -2.580 -5.165 -7.449 1.00 94.56 109 LEU A CA 1
ATOM 782 C C . LEU A 1 109 ? -2.784 -5.218 -8.972 1.00 94.56 109 LEU A C 1
ATOM 784 O O . LEU A 1 109 ? -1.953 -5.794 -9.675 1.00 94.56 109 LEU A O 1
ATOM 788 N N . SER A 1 110 ? -3.867 -4.627 -9.486 1.00 95.06 110 SER A N 1
ATOM 789 C CA . SER A 1 110 ? -4.117 -4.530 -10.930 1.00 95.06 110 SER A CA 1
ATOM 790 C C . SER A 1 110 ? -3.141 -3.574 -11.619 1.00 95.06 110 SER A C 1
ATOM 792 O O . SER A 1 110 ? -2.549 -3.942 -12.630 1.00 95.06 110 SER A O 1
ATOM 794 N N . GLN A 1 111 ? -2.858 -2.415 -11.016 1.00 94.19 111 GLN A N 1
ATOM 795 C CA . GLN A 1 111 ? -1.878 -1.464 -11.538 1.00 94.19 111 GLN A CA 1
ATOM 796 C C . GLN A 1 111 ? -0.466 -2.069 -11.576 1.00 94.19 111 GLN A C 1
ATOM 798 O O . GLN A 1 111 ? 0.267 -1.846 -12.538 1.00 94.19 111 GLN A O 1
ATOM 803 N N . MET A 1 112 ? -0.084 -2.872 -10.574 1.00 94.00 112 MET A N 1
ATOM 804 C CA . MET A 1 112 ? 1.199 -3.588 -10.585 1.00 94.00 112 MET A CA 1
ATOM 805 C C . MET A 1 112 ? 1.293 -4.564 -11.767 1.00 94.00 112 MET A C 1
ATOM 807 O O . MET A 1 112 ? 2.320 -4.598 -12.439 1.00 94.00 112 MET A O 1
ATOM 811 N N . LYS A 1 113 ? 0.213 -5.295 -12.082 1.00 95.25 113 LYS A N 1
ATOM 812 C CA . LYS A 1 113 ? 0.160 -6.171 -13.270 1.00 95.25 113 LYS A CA 1
ATOM 813 C C . LYS A 1 113 ? 0.226 -5.389 -14.581 1.00 95.25 113 LYS A C 1
ATOM 815 O O . LYS A 1 113 ? 0.869 -5.832 -15.528 1.00 95.25 113 LYS A O 1
ATOM 820 N N . ASP A 1 114 ? -0.416 -4.227 -14.648 1.00 94.88 114 ASP A N 1
ATOM 821 C CA . ASP A 1 114 ? -0.349 -3.373 -15.834 1.00 94.88 114 ASP A CA 1
ATOM 822 C C . ASP A 1 114 ? 1.072 -2.864 -16.084 1.00 94.88 114 ASP A C 1
ATOM 824 O O . ASP A 1 114 ? 1.502 -2.777 -17.234 1.00 94.88 114 ASP A O 1
ATOM 828 N N . ILE A 1 115 ? 1.810 -2.554 -15.018 1.00 92.75 115 ILE A N 1
ATOM 829 C CA . ILE A 1 115 ? 3.226 -2.190 -15.094 1.00 92.75 115 ILE A CA 1
ATOM 830 C C . ILE A 1 115 ? 4.065 -3.373 -15.569 1.00 92.75 115 ILE A C 1
ATOM 832 O O . ILE A 1 115 ? 4.875 -3.182 -16.469 1.00 92.75 115 ILE A O 1
ATOM 836 N N . GLU A 1 116 ? 3.842 -4.579 -15.031 1.00 92.12 116 GLU A N 1
ATOM 837 C CA . GLU A 1 116 ? 4.503 -5.809 -15.500 1.00 92.12 116 GLU A CA 1
ATOM 838 C C . GLU A 1 116 ? 4.291 -5.984 -17.016 1.00 92.12 116 GLU A C 1
ATOM 840 O O . GLU A 1 116 ? 5.247 -6.124 -17.777 1.00 92.12 116 GLU A O 1
ATOM 845 N N . LYS A 1 117 ? 3.045 -5.863 -17.488 1.00 93.88 117 LYS A N 1
ATOM 846 C CA . LYS A 1 117 ? 2.709 -5.957 -18.916 1.00 93.88 117 LYS A CA 1
ATOM 847 C C . LYS A 1 117 ? 3.367 -4.858 -19.752 1.00 93.88 117 LYS A C 1
ATOM 849 O O . LYS A 1 117 ? 3.814 -5.118 -20.867 1.00 93.88 117 LYS A O 1
ATOM 854 N N . GLN A 1 118 ? 3.416 -3.626 -19.249 1.00 91.25 118 GLN A N 1
ATOM 855 C CA . GLN A 1 118 ? 4.065 -2.528 -19.961 1.00 91.25 118 GLN A CA 1
ATOM 856 C C . GLN A 1 118 ? 5.583 -2.686 -20.025 1.00 91.25 118 GLN A C 1
ATOM 858 O O . GLN A 1 118 ? 6.146 -2.403 -21.077 1.00 91.25 118 GLN A O 1
ATOM 863 N N . LEU A 1 119 ? 6.228 -3.172 -18.961 1.00 88.44 119 LEU A N 1
ATOM 864 C CA . LEU A 1 119 ? 7.659 -3.477 -18.976 1.00 88.44 119 LEU A CA 1
ATOM 865 C C . LEU A 1 119 ? 7.980 -4.567 -20.005 1.00 88.44 119 LEU A C 1
ATOM 867 O O . LEU A 1 119 ? 8.967 -4.447 -20.716 1.00 88.44 119 LEU A O 1
ATOM 871 N N . ILE A 1 120 ? 7.132 -5.595 -20.124 1.00 89.00 120 ILE A N 1
ATOM 872 C CA . ILE A 1 120 ? 7.298 -6.661 -21.126 1.00 89.00 120 ILE A CA 1
ATOM 873 C C . ILE A 1 120 ? 7.127 -6.114 -22.548 1.00 89.00 120 ILE A C 1
ATOM 875 O O . ILE A 1 120 ? 7.928 -6.415 -23.424 1.00 89.00 120 ILE A O 1
ATOM 879 N N . ASN A 1 121 ? 6.082 -5.316 -22.783 1.00 89.12 121 ASN A N 1
ATOM 880 C CA . ASN A 1 121 ? 5.713 -4.896 -24.136 1.00 89.12 121 ASN A CA 1
ATOM 881 C C . ASN A 1 121 ? 6.514 -3.697 -24.653 1.00 89.12 121 ASN A C 1
ATOM 883 O O . ASN A 1 121 ? 6.738 -3.593 -25.852 1.00 89.12 121 ASN A O 1
ATOM 887 N N . LYS A 1 122 ? 6.847 -2.746 -23.775 1.00 88.31 122 LYS A N 1
ATOM 888 C CA . LYS A 1 122 ? 7.452 -1.452 -24.133 1.00 88.31 122 LYS A CA 1
ATOM 889 C C . LYS A 1 122 ? 8.800 -1.204 -23.445 1.00 88.31 122 LYS A C 1
ATOM 891 O O . LYS A 1 122 ? 9.420 -0.180 -23.711 1.00 88.31 122 LYS A O 1
ATOM 896 N N . GLY A 1 123 ? 9.233 -2.075 -22.532 1.00 87.00 123 GLY A N 1
ATOM 897 C CA . GLY A 1 123 ? 10.471 -1.891 -21.777 1.00 87.00 123 GLY A CA 1
ATOM 898 C C . GLY A 1 123 ? 10.461 -0.660 -20.868 1.00 87.00 123 GLY A C 1
ATOM 899 O O . GLY A 1 123 ? 9.459 -0.319 -20.230 1.00 87.00 123 GLY A O 1
ATOM 900 N N . PHE A 1 124 ? 11.613 0.006 -20.789 1.00 88.06 124 PHE A N 1
ATOM 901 C CA . PHE A 1 124 ? 11.799 1.234 -20.024 1.00 88.06 124 PHE A CA 1
ATOM 902 C C . PHE A 1 124 ? 11.077 2.413 -20.697 1.00 88.06 124 PHE A C 1
ATOM 904 O O . PHE A 1 124 ? 11.596 3.030 -21.619 1.00 88.06 124 PHE A O 1
ATOM 911 N N . ASN A 1 125 ? 9.873 2.749 -20.217 1.00 88.19 125 ASN A N 1
ATOM 912 C CA . ASN A 1 125 ? 9.056 3.854 -20.732 1.00 88.19 125 ASN A CA 1
ATOM 913 C C . ASN A 1 125 ? 8.658 4.836 -19.609 1.00 88.19 125 ASN A C 1
ATOM 915 O O . ASN A 1 125 ? 8.357 4.440 -18.479 1.00 88.19 125 ASN A O 1
ATOM 919 N N . LYS A 1 126 ? 8.603 6.134 -19.935 1.00 90.44 126 LYS A N 1
ATOM 920 C CA . LYS A 1 126 ? 8.087 7.207 -19.075 1.00 90.44 126 LYS A CA 1
ATOM 921 C C . LYS A 1 126 ? 6.668 6.934 -18.568 1.00 90.44 126 LYS A C 1
ATOM 923 O O . LYS A 1 126 ? 6.395 7.214 -17.404 1.00 90.44 126 LYS A O 1
ATOM 928 N N . GLU A 1 127 ? 5.787 6.368 -19.396 1.00 90.44 127 GLU A N 1
ATOM 929 C CA . GLU A 1 127 ? 4.435 5.961 -18.976 1.00 90.44 127 GLU A CA 1
ATOM 930 C C . GLU A 1 127 ? 4.494 4.966 -17.812 1.00 90.44 127 GLU A C 1
ATOM 932 O O . GLU A 1 127 ? 3.791 5.109 -16.811 1.00 90.44 127 GLU A O 1
ATOM 937 N N . THR A 1 128 ? 5.366 3.965 -17.923 1.00 89.38 128 THR A N 1
ATOM 938 C CA . THR A 1 128 ? 5.509 2.912 -16.919 1.00 89.38 128 THR A CA 1
ATOM 939 C C . THR A 1 128 ? 6.130 3.449 -15.636 1.00 89.38 128 THR A C 1
ATOM 941 O O . THR A 1 128 ? 5.655 3.130 -14.547 1.00 89.38 128 THR A O 1
ATOM 944 N N . LEU A 1 129 ? 7.110 4.351 -15.752 1.00 91.69 129 LEU A N 1
ATOM 945 C CA . LEU A 1 129 ? 7.664 5.078 -14.611 1.00 91.69 129 LEU A CA 1
ATOM 946 C C . LEU A 1 129 ? 6.590 5.904 -13.887 1.00 91.69 129 LEU A C 1
ATOM 948 O O . LEU A 1 129 ? 6.497 5.857 -12.663 1.00 91.69 129 LEU A O 1
ATOM 952 N N . GLN A 1 130 ? 5.751 6.639 -14.620 1.00 92.88 130 GLN A N 1
ATOM 953 C CA . GLN A 1 130 ? 4.657 7.413 -14.026 1.00 92.88 130 GLN A CA 1
ATOM 954 C C . GLN A 1 130 ? 3.668 6.517 -13.276 1.00 92.88 130 GLN A C 1
ATOM 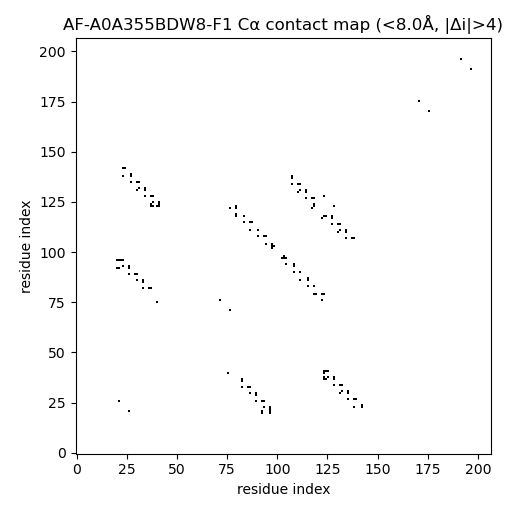956 O O . GLN A 1 130 ? 3.273 6.843 -12.157 1.00 92.88 130 GLN A O 1
ATOM 961 N N . LYS A 1 131 ? 3.313 5.357 -13.839 1.00 93.31 131 LYS A N 1
ATOM 962 C CA . LYS A 1 131 ? 2.470 4.381 -13.137 1.00 93.31 131 LYS A CA 1
ATOM 963 C C . LYS A 1 131 ? 3.139 3.844 -11.871 1.00 93.31 131 LYS A C 1
ATOM 965 O O . LYS A 1 131 ? 2.469 3.747 -10.849 1.00 93.31 131 LYS A O 1
ATOM 970 N N . MET A 1 132 ? 4.444 3.560 -11.895 1.00 91.06 132 MET A N 1
ATOM 971 C CA . MET A 1 132 ? 5.183 3.145 -10.691 1.00 91.06 132 MET A CA 1
ATOM 972 C C . MET A 1 132 ? 5.150 4.219 -9.595 1.00 91.06 132 MET A C 1
ATOM 974 O O . MET A 1 132 ? 4.957 3.891 -8.423 1.00 91.06 132 MET A O 1
ATOM 978 N N . LEU A 1 133 ? 5.284 5.497 -9.965 1.00 93.81 133 LEU A N 1
ATOM 979 C CA . LEU A 1 133 ? 5.176 6.620 -9.028 1.00 93.81 133 LEU A CA 1
ATOM 980 C C . LEU A 1 133 ? 3.764 6.745 -8.438 1.00 93.81 133 LEU A C 1
ATOM 982 O O . LEU A 1 133 ? 3.622 6.966 -7.234 1.00 93.81 133 LEU A O 1
ATOM 986 N N . ASN A 1 134 ? 2.726 6.550 -9.254 1.00 94.56 134 ASN A N 1
ATOM 987 C CA . ASN A 1 134 ? 1.340 6.552 -8.785 1.00 94.56 134 ASN A CA 1
ATOM 988 C C . ASN A 1 134 ? 1.084 5.404 -7.801 1.00 94.56 134 ASN A C 1
ATOM 990 O O . ASN A 1 134 ? 0.533 5.636 -6.728 1.00 94.56 134 ASN A O 1
ATOM 994 N N . ILE A 1 135 ? 1.574 4.195 -8.100 1.00 93.81 135 ILE A N 1
ATOM 995 C CA . ILE A 1 135 ? 1.496 3.057 -7.173 1.00 93.81 135 ILE A CA 1
ATOM 996 C C . ILE A 1 135 ? 2.197 3.372 -5.855 1.00 93.81 135 ILE A C 1
ATOM 998 O O . ILE A 1 135 ? 1.646 3.099 -4.791 1.00 93.81 135 ILE A O 1
ATOM 1002 N N . LYS A 1 136 ? 3.393 3.975 -5.891 1.00 92.50 136 LYS A N 1
ATOM 1003 C CA . LYS A 1 136 ? 4.089 4.402 -4.668 1.00 92.50 136 LYS A CA 1
ATOM 1004 C C . LYS A 1 136 ? 3.204 5.330 -3.831 1.00 92.50 136 LYS A C 1
ATOM 1006 O O . LYS A 1 136 ? 3.126 5.164 -2.615 1.00 92.50 136 LYS A O 1
ATOM 1011 N N . HIS A 1 137 ? 2.532 6.286 -4.466 1.00 94.94 137 HIS A N 1
ATOM 1012 C CA . HIS A 1 137 ? 1.623 7.191 -3.770 1.00 94.94 137 HIS A CA 1
ATOM 1013 C C . HIS A 1 137 ? 0.418 6.456 -3.159 1.00 94.94 137 HIS A C 1
ATOM 1015 O O . HIS A 1 137 ? 0.092 6.691 -1.995 1.00 94.94 137 HIS A O 1
ATOM 1021 N N . GLU A 1 138 ? -0.207 5.533 -3.894 1.00 93.38 138 GLU A N 1
ATOM 1022 C CA . GLU A 1 138 ? -1.319 4.724 -3.377 1.00 93.38 138 GLU A CA 1
ATOM 1023 C C . GLU A 1 138 ? -0.894 3.848 -2.190 1.00 93.38 138 GLU A C 1
ATOM 1025 O O . GLU A 1 138 ? -1.618 3.759 -1.198 1.00 93.38 138 GLU A O 1
ATOM 1030 N N . LEU A 1 139 ? 0.307 3.266 -2.239 1.00 92.38 139 LEU A N 1
ATOM 1031 C CA . LEU A 1 139 ? 0.860 2.491 -1.129 1.00 92.38 139 LEU A CA 1
ATOM 1032 C C . LEU A 1 139 ? 1.124 3.357 0.112 1.00 92.38 139 LEU A C 1
ATOM 1034 O O . LEU A 1 139 ? 0.784 2.940 1.216 1.00 92.38 139 LEU A O 1
ATOM 1038 N N . LEU A 1 140 ? 1.670 4.568 -0.053 1.00 93.88 140 LEU A N 1
ATOM 1039 C CA . LEU A 1 140 ? 1.861 5.521 1.052 1.00 93.88 140 LEU A CA 1
ATOM 1040 C C . LEU A 1 140 ? 0.525 5.955 1.665 1.00 93.88 140 LEU A C 1
ATOM 1042 O O . LEU A 1 140 ? 0.387 6.039 2.884 1.00 93.88 140 LEU A O 1
ATOM 1046 N N . LYS A 1 141 ? -0.484 6.204 0.825 1.00 94.38 141 LYS A N 1
ATOM 1047 C CA . LYS A 1 141 ? -1.842 6.513 1.282 1.00 94.38 141 LYS A CA 1
ATOM 1048 C C . LYS A 1 141 ? -2.428 5.354 2.088 1.00 94.38 141 LYS A C 1
ATOM 1050 O O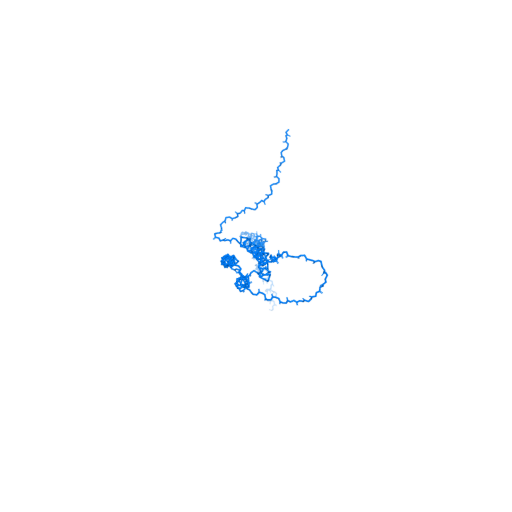 . LYS A 1 141 ? -3.049 5.587 3.123 1.00 94.38 141 LYS A O 1
ATOM 1055 N N . LEU A 1 142 ? -2.205 4.121 1.637 1.00 91.12 142 LEU A N 1
ATOM 1056 C CA . LEU A 1 142 ? -2.638 2.914 2.334 1.00 91.12 142 LEU A CA 1
ATOM 1057 C C . LEU A 1 142 ? -1.919 2.745 3.680 1.00 91.12 142 LEU A C 1
ATOM 1059 O O . LEU A 1 142 ? -2.562 2.430 4.677 1.00 91.12 142 LEU A O 1
ATOM 1063 N N . GLU A 1 143 ? -0.609 2.988 3.738 1.00 89.38 143 GLU A N 1
ATOM 1064 C CA . GLU A 1 143 ? 0.156 2.968 4.989 1.00 89.38 143 GLU A CA 1
ATOM 1065 C C . GLU A 1 143 ? -0.374 3.999 5.993 1.00 89.38 143 GLU A C 1
ATOM 1067 O O . GLU A 1 143 ? -0.652 3.642 7.138 1.00 89.38 143 GLU A O 1
ATOM 1072 N N . ASN A 1 144 ? -0.591 5.243 5.558 1.00 90.00 144 ASN A N 1
ATOM 1073 C CA . ASN A 1 144 ? -1.156 6.293 6.406 1.00 90.00 144 ASN A CA 1
ATOM 1074 C C . ASN A 1 144 ? -2.552 5.924 6.920 1.00 90.00 144 ASN A C 1
ATOM 1076 O O . ASN A 1 144 ? -2.829 6.092 8.106 1.00 90.00 144 ASN A O 1
ATOM 1080 N N . ALA A 1 145 ? -3.417 5.379 6.059 1.00 88.31 145 ALA A N 1
ATOM 1081 C CA . ALA A 1 145 ? -4.747 4.927 6.460 1.00 88.31 145 ALA A CA 1
ATOM 1082 C C . ALA A 1 145 ? -4.675 3.827 7.533 1.00 88.31 145 ALA A C 1
ATOM 1084 O O . ALA A 1 145 ? -5.446 3.842 8.490 1.00 88.31 145 ALA A O 1
ATOM 1085 N N . LEU A 1 146 ? -3.714 2.905 7.422 1.00 85.19 146 LEU A N 1
ATOM 1086 C CA . LEU A 1 146 ? -3.523 1.856 8.424 1.00 85.19 146 LEU A CA 1
ATOM 1087 C C . LEU A 1 146 ? -2.968 2.369 9.746 1.00 85.19 146 LEU A C 1
ATOM 1089 O O . LEU A 1 146 ? -3.361 1.878 10.804 1.00 85.19 146 LEU A O 1
ATOM 1093 N N . GLN A 1 147 ? -2.059 3.339 9.699 1.00 86.31 147 GLN A N 1
ATOM 1094 C CA . GLN A 1 147 ? -1.559 3.993 10.904 1.00 86.31 147 GLN A CA 1
ATOM 1095 C C . GLN A 1 147 ? -2.692 4.734 11.621 1.00 86.31 147 GLN A C 1
ATOM 1097 O O . GLN A 1 147 ? -2.874 4.537 12.821 1.00 86.31 147 GLN A O 1
ATOM 1102 N N . GLN A 1 148 ? -3.502 5.497 10.879 1.00 85.94 148 GLN A N 1
ATOM 1103 C CA . GLN A 1 148 ? -4.666 6.200 11.418 1.00 85.94 148 GLN A CA 1
ATOM 1104 C C . GLN A 1 148 ? -5.686 5.239 12.023 1.00 85.94 148 GLN A C 1
ATOM 1106 O O . GLN A 1 148 ? -6.100 5.457 13.151 1.00 85.94 148 GLN A O 1
ATOM 1111 N N . GLN A 1 149 ? -6.014 4.128 11.357 1.00 78.69 149 GLN A N 1
ATOM 1112 C CA . GLN A 1 149 ? -6.915 3.116 11.917 1.00 78.69 149 GLN A CA 1
ATOM 1113 C C . GLN A 1 149 ? -6.393 2.556 13.253 1.00 78.69 149 GLN A C 1
ATOM 1115 O O . GLN A 1 149 ? -7.156 2.378 14.201 1.00 78.69 149 GLN A O 1
ATOM 1120 N N . GLY A 1 150 ? -5.084 2.301 13.351 1.00 77.31 150 GLY A N 1
ATOM 1121 C CA . GLY A 1 150 ? -4.455 1.845 14.592 1.00 77.31 150 GLY A CA 1
ATOM 1122 C C . GLY A 1 150 ? -4.430 2.903 15.703 1.00 77.31 150 GLY A C 1
ATOM 1123 O O . GLY A 1 150 ? -4.465 2.553 16.883 1.00 77.31 150 GLY A O 1
ATOM 1124 N N . GLU A 1 151 ? -4.363 4.187 15.353 1.00 71.44 151 GLU A N 1
ATOM 1125 C CA . GLU A 1 151 ? -4.505 5.295 16.301 1.00 71.44 151 GLU A CA 1
ATOM 1126 C C . GLU A 1 151 ? -5.958 5.545 16.703 1.00 71.44 151 GLU A C 1
ATOM 1128 O O . GLU A 1 151 ? -6.205 5.844 17.867 1.00 71.44 151 GLU A O 1
ATOM 1133 N N . ASP A 1 152 ? -6.911 5.399 15.785 1.00 62.09 152 ASP A N 1
ATOM 1134 C CA . ASP A 1 152 ? -8.339 5.573 16.040 1.00 62.09 152 ASP A CA 1
ATOM 1135 C C . ASP A 1 152 ? -8.838 4.532 17.041 1.00 62.09 152 ASP A C 1
ATOM 1137 O O . ASP A 1 152 ? -9.547 4.885 17.977 1.00 62.09 152 ASP A O 1
ATOM 1141 N N . GLU A 1 153 ? -8.394 3.274 16.943 1.00 68.62 153 GLU A N 1
ATOM 1142 C CA . GLU A 1 153 ? -8.664 2.261 17.976 1.00 68.62 153 GLU A CA 1
ATOM 1143 C C . GLU A 1 153 ? -8.101 2.662 19.353 1.00 68.62 153 GLU A C 1
ATOM 1145 O O . GLU A 1 153 ? -8.731 2.404 20.374 1.00 68.62 153 GLU A O 1
ATOM 1150 N N . LYS A 1 154 ? -6.953 3.354 19.407 1.00 71.06 154 LYS A N 1
ATOM 1151 C CA . LYS A 1 154 ? -6.396 3.889 20.667 1.00 71.06 154 LYS A CA 1
ATOM 1152 C C . LYS A 1 154 ? -7.101 5.162 21.145 1.00 71.06 154 LYS A C 1
ATOM 1154 O O . LYS A 1 154 ? -7.072 5.449 22.339 1.00 71.06 154 LYS A O 1
ATOM 1159 N N . ARG A 1 155 ? -7.678 5.950 20.231 1.00 66.81 155 ARG A N 1
ATOM 1160 C CA . ARG A 1 155 ? -8.376 7.214 20.517 1.00 66.81 155 ARG A CA 1
ATOM 1161 C C . ARG A 1 155 ? -9.866 7.035 20.798 1.00 66.81 155 ARG A C 1
ATOM 1163 O O . ARG A 1 155 ? -10.480 7.952 21.342 1.00 66.81 155 ARG A O 1
ATOM 1170 N N . LYS A 1 156 ? -10.458 5.883 20.474 1.00 65.44 156 LYS A N 1
ATOM 1171 C CA . LYS A 1 156 ? -11.821 5.540 20.889 1.00 65.44 156 LYS A CA 1
ATOM 1172 C C . LYS A 1 156 ? -11.879 5.455 22.416 1.00 65.44 156 LYS A C 1
ATOM 1174 O O . LYS A 1 156 ? -11.376 4.520 23.031 1.00 65.44 156 LYS A O 1
ATOM 1179 N N . SER A 1 157 ? -12.515 6.449 23.032 1.00 64.19 157 SER A N 1
ATOM 1180 C CA . SER A 1 157 ? -12.928 6.376 24.430 1.00 64.19 157 SER A CA 1
ATOM 1181 C C . SER A 1 157 ? -14.116 5.419 24.543 1.00 64.19 157 SER A C 1
ATOM 1183 O O . SER A 1 157 ? -15.136 5.622 23.886 1.00 64.19 157 SER A O 1
ATOM 1185 N N . ASN A 1 158 ? -14.023 4.402 25.402 1.00 64.69 158 ASN A N 1
ATOM 1186 C CA . ASN A 1 158 ? -15.155 3.520 25.722 1.00 64.69 158 ASN A CA 1
ATOM 1187 C C . ASN A 1 158 ? -16.200 4.187 26.642 1.00 64.69 158 ASN A C 1
ATOM 1189 O O . ASN A 1 158 ? -17.161 3.537 27.045 1.00 64.69 158 ASN A O 1
ATOM 1193 N N . SER A 1 159 ? -16.057 5.489 26.927 1.00 63.66 159 SER A N 1
ATOM 1194 C CA . SER A 1 159 ? -16.892 6.266 27.856 1.00 63.66 159 SER A CA 1
ATOM 1195 C C . SER A 1 159 ? -18.404 6.166 27.620 1.00 63.66 159 SER A C 1
ATOM 1197 O O . SER A 1 159 ? -19.152 6.385 28.565 1.00 63.66 159 SER A O 1
ATOM 1199 N N . SER A 1 160 ? -18.873 5.861 26.403 1.00 61.62 160 SER A N 1
ATOM 1200 C CA . SER A 1 160 ? -20.312 5.708 26.125 1.00 61.62 160 SER A CA 1
ATOM 1201 C C . SER A 1 160 ? -20.858 4.301 26.410 1.00 61.62 160 SER A C 1
ATOM 1203 O O . SER A 1 160 ? -22.071 4.154 26.533 1.00 61.62 160 SER A O 1
ATOM 1205 N N . ASN A 1 161 ? -20.000 3.276 26.485 1.00 58.66 161 ASN A N 1
ATOM 1206 C CA . ASN A 1 161 ? -20.393 1.901 26.824 1.00 58.66 161 ASN A CA 1
ATOM 1207 C C . ASN A 1 161 ? -20.238 1.602 28.321 1.00 58.66 161 ASN A C 1
ATOM 1209 O O . ASN A 1 161 ? -20.823 0.636 28.813 1.00 58.66 161 ASN A O 1
ATOM 1213 N N . ASP A 1 162 ? -19.515 2.450 29.056 1.00 61.72 162 ASP A N 1
ATOM 1214 C CA . ASP A 1 162 ? -19.599 2.508 30.511 1.00 61.72 162 ASP A CA 1
ATOM 1215 C C . ASP A 1 162 ? -20.938 3.149 30.888 1.00 61.72 162 ASP A C 1
ATOM 1217 O O . ASP A 1 162 ? -21.036 4.331 31.216 1.00 61.72 162 ASP A O 1
ATOM 1221 N N . VAL A 1 163 ? -22.012 2.358 30.795 1.00 62.97 163 VAL A N 1
ATOM 1222 C CA . VAL A 1 163 ? -23.312 2.712 31.366 1.00 62.97 163 VAL A CA 1
ATOM 1223 C C . VAL A 1 163 ? -23.054 3.109 32.815 1.00 62.97 163 VAL A C 1
ATOM 1225 O O . VAL A 1 163 ? -22.618 2.277 33.612 1.00 62.97 163 VAL A O 1
ATOM 1228 N N . PHE A 1 164 ? -23.296 4.379 33.146 1.00 67.25 164 PHE A N 1
ATOM 1229 C CA . PHE A 1 164 ? -23.212 4.891 34.508 1.00 67.25 164 PHE A CA 1
ATOM 1230 C C . PHE A 1 164 ? -24.055 3.993 35.423 1.00 67.25 164 PHE A C 1
ATOM 1232 O O . PHE A 1 164 ? -25.284 4.078 35.452 1.00 67.25 164 PHE A O 1
ATOM 1239 N N . LYS A 1 165 ? -23.404 3.079 36.149 1.00 62.97 165 LYS A N 1
ATOM 1240 C CA . LYS A 1 165 ? -24.061 2.286 37.184 1.00 62.97 165 LYS A CA 1
ATOM 1241 C C . LYS A 1 165 ? -24.279 3.220 38.359 1.00 62.97 165 LYS A C 1
ATOM 1243 O O . LYS A 1 165 ? -23.361 3.452 39.139 1.00 62.97 165 LYS A O 1
ATOM 1248 N N . SER A 1 166 ? -25.487 3.770 38.457 1.00 63.53 166 SER A N 1
ATOM 1249 C CA . SER A 1 166 ? -25.907 4.523 39.634 1.00 63.53 166 SER A CA 1
ATOM 1250 C C . SER A 1 166 ? -25.637 3.678 40.881 1.00 63.53 166 SER A C 1
ATOM 1252 O O . SER A 1 166 ? -26.222 2.609 41.055 1.00 63.53 166 SER A O 1
ATOM 1254 N N . THR A 1 167 ? -24.729 4.139 41.739 1.00 63.84 167 THR A N 1
ATOM 1255 C CA . THR A 1 167 ? -24.368 3.498 43.012 1.00 63.84 167 THR A CA 1
ATOM 1256 C C . THR A 1 167 ? -25.403 3.795 44.098 1.00 63.84 167 THR A C 1
ATOM 1258 O O . THR A 1 167 ? -25.052 3.936 45.270 1.00 63.84 167 THR A O 1
ATOM 1261 N N . VAL A 1 168 ? -26.680 3.948 43.735 1.00 69.50 168 VAL A N 1
ATOM 1262 C CA . VAL A 1 168 ? -27.743 4.068 44.731 1.00 69.50 168 VAL A CA 1
ATOM 1263 C C . VAL A 1 168 ? -27.889 2.715 45.409 1.00 69.50 168 VAL A C 1
ATOM 1265 O O . VAL A 1 168 ? -28.427 1.762 44.847 1.00 69.50 168 VAL A O 1
ATOM 1268 N N . SER A 1 169 ? -27.338 2.614 46.618 1.00 71.94 169 SER A N 1
ATOM 1269 C CA . SER A 1 169 ? -27.572 1.460 47.475 1.00 71.94 169 SER A CA 1
ATOM 1270 C C . SER A 1 169 ? -29.085 1.335 47.673 1.00 71.94 169 SER A C 1
ATOM 1272 O O . SER A 1 169 ? -29.719 2.337 48.025 1.00 71.94 169 SER A O 1
ATOM 1274 N N . PRO A 1 170 ? -29.693 0.159 47.440 1.00 75.25 170 PRO A N 1
ATOM 1275 C CA . PRO A 1 170 ? -31.097 -0.033 47.760 1.00 75.25 170 PRO A CA 1
ATOM 1276 C C . PRO A 1 170 ? -31.314 0.293 49.241 1.00 75.25 170 PRO A C 1
ATOM 1278 O O . PRO A 1 170 ? -30.460 -0.007 50.082 1.00 75.25 170 PRO A O 1
ATOM 1281 N N . LEU A 1 171 ? -32.440 0.945 49.549 1.00 79.38 171 LEU A N 1
ATOM 1282 C CA . LEU A 1 171 ? -32.780 1.336 50.916 1.00 79.38 171 LEU A CA 1
ATOM 1283 C C . LEU A 1 171 ? -32.694 0.095 51.826 1.00 79.38 171 LEU A C 1
ATOM 1285 O O . LEU A 1 171 ? -33.251 -0.938 51.432 1.00 79.38 171 LEU A O 1
ATOM 1289 N N . PRO A 1 172 ? -32.025 0.159 52.996 1.00 88.19 172 PRO A N 1
ATOM 1290 C CA . PRO A 1 172 ? -31.910 -0.982 53.899 1.00 88.19 172 PRO A CA 1
ATOM 1291 C C . PRO A 1 172 ? -33.277 -1.607 54.179 1.00 88.19 172 PRO A C 1
ATOM 1293 O O . PRO A 1 172 ? -34.271 -0.893 54.329 1.00 88.19 172 PRO A O 1
ATOM 1296 N N . LYS A 1 173 ? -33.329 -2.941 54.245 1.00 85.81 173 LYS A N 1
ATOM 1297 C CA . LYS A 1 173 ? -34.586 -3.692 54.377 1.00 85.81 173 LYS A CA 1
ATOM 1298 C C . LYS A 1 173 ? -35.411 -3.234 55.587 1.00 85.81 173 LYS A C 1
ATOM 1300 O O . LYS A 1 173 ? -36.614 -3.043 55.458 1.00 85.81 173 LYS A O 1
ATOM 1305 N N . GLU A 1 174 ? -34.742 -2.952 56.702 1.00 87.38 174 GLU A N 1
ATOM 1306 C CA . GLU A 1 174 ? -35.348 -2.421 57.932 1.00 87.38 174 GLU A CA 1
ATOM 1307 C C . GLU A 1 174 ? -36.094 -1.099 57.695 1.00 87.38 174 GLU A C 1
ATOM 1309 O O . GLU A 1 174 ? -37.215 -0.905 58.158 1.00 87.38 174 GLU A O 1
ATOM 1314 N N . LEU A 1 175 ? -35.504 -0.203 56.903 1.00 85.81 175 LEU A N 1
ATOM 1315 C CA . LEU A 1 175 ? -36.073 1.103 56.577 1.00 85.81 175 LEU A CA 1
ATOM 1316 C C . LEU A 1 175 ? -37.271 0.968 55.626 1.00 85.81 175 LEU A C 1
ATOM 1318 O O . LEU A 1 175 ? -38.256 1.690 55.761 1.00 85.81 175 LEU A O 1
ATOM 1322 N N . GLN A 1 176 ? -37.229 0.003 54.700 1.00 86.44 176 GLN A N 1
ATOM 1323 C CA . GLN A 1 176 ? -38.379 -0.322 53.850 1.00 86.44 176 GLN A CA 1
ATOM 1324 C C . GLN A 1 176 ? -39.543 -0.911 54.655 1.00 86.44 176 GLN A C 1
ATOM 1326 O O . GLN A 1 176 ? -40.697 -0.575 54.395 1.00 86.44 176 GLN A O 1
ATOM 1331 N N . GLU A 1 177 ? -39.258 -1.791 55.614 1.00 87.25 177 GLU A N 1
ATOM 1332 C CA . GLU A 1 177 ? -40.262 -2.387 56.501 1.00 87.25 177 GLU A CA 1
ATOM 1333 C C . GLU A 1 177 ? -40.887 -1.337 57.427 1.00 87.25 177 GLU A C 1
ATOM 1335 O O . GLU A 1 177 ? -42.106 -1.316 57.588 1.00 87.25 177 GLU A O 1
ATOM 1340 N N . TYR A 1 178 ? -40.081 -0.406 57.945 1.00 89.25 178 TYR A N 1
ATOM 1341 C CA . TYR A 1 178 ? -40.549 0.734 58.735 1.00 89.25 178 TYR A CA 1
ATOM 1342 C C . TYR A 1 178 ? -41.458 1.683 57.938 1.00 89.25 178 TYR A C 1
ATOM 1344 O O . TYR A 1 178 ? -42.532 2.058 58.401 1.00 89.25 178 TYR A O 1
ATOM 1352 N N . ILE A 1 179 ? -41.079 2.047 56.709 1.00 89.56 179 ILE A N 1
ATOM 1353 C CA . ILE A 1 179 ? -41.922 2.902 55.857 1.00 89.56 179 ILE A CA 1
ATOM 1354 C C . ILE A 1 179 ? -43.242 2.194 55.517 1.00 89.56 179 ILE A C 1
ATOM 1356 O O . ILE A 1 179 ? -44.306 2.809 55.594 1.00 89.56 179 ILE A O 1
ATOM 1360 N N . LYS A 1 180 ? -43.198 0.890 55.205 1.00 86.88 180 LYS A N 1
ATOM 1361 C CA . LYS A 1 180 ? -44.404 0.085 54.952 1.00 86.88 180 LYS A CA 1
ATOM 1362 C C . LYS A 1 180 ? -45.307 -0.001 56.180 1.00 86.88 180 LYS A C 1
ATOM 1364 O O . LYS A 1 180 ? -46.522 0.062 56.025 1.00 86.88 180 LYS A O 1
ATOM 1369 N N . SER A 1 181 ? -44.752 -0.136 57.385 1.00 86.25 181 SER A N 1
ATOM 1370 C CA . SER A 1 181 ? -45.558 -0.210 58.607 1.00 86.25 181 SER A CA 1
ATOM 1371 C C . SER A 1 181 ? -46.253 1.118 58.917 1.00 86.25 181 SER A C 1
ATOM 1373 O O . SER A 1 181 ? -47.439 1.104 59.245 1.00 86.25 181 SER A O 1
ATOM 1375 N N . ILE A 1 182 ? -45.576 2.257 58.714 1.00 78.75 182 ILE A N 1
ATOM 1376 C CA . ILE A 1 182 ? -46.197 3.590 58.798 1.00 78.75 182 ILE A CA 1
ATOM 1377 C C . ILE A 1 182 ? -47.325 3.723 57.776 1.00 78.75 182 ILE A C 1
ATOM 1379 O O . ILE A 1 182 ? -48.412 4.198 58.104 1.00 78.75 182 ILE A O 1
ATOM 1383 N N . GLU A 1 183 ? -47.082 3.314 56.531 1.00 77.12 183 GLU A N 1
ATOM 1384 C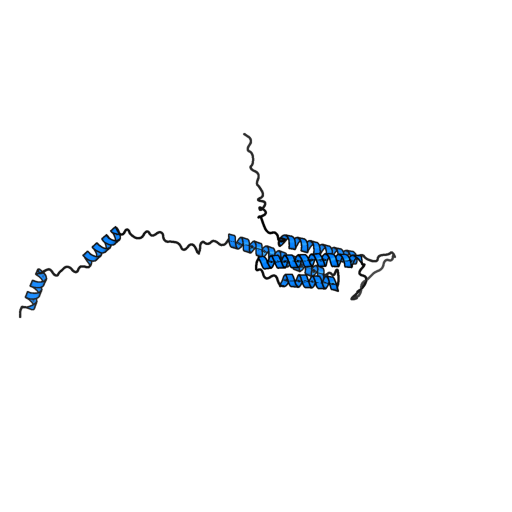 CA . GLU A 1 183 ? -48.083 3.421 55.475 1.00 77.12 183 GLU A CA 1
ATOM 1385 C C . GLU A 1 183 ? -49.315 2.557 55.776 1.00 77.12 183 GLU A C 1
ATOM 1387 O O . GLU A 1 183 ? -50.441 3.027 55.622 1.00 77.12 183 GLU A O 1
ATOM 1392 N N . ILE A 1 184 ? -49.123 1.325 56.261 1.00 74.06 184 ILE A N 1
ATOM 1393 C CA . ILE A 1 184 ? -50.221 0.449 56.692 1.00 74.06 184 ILE A CA 1
ATOM 1394 C C . ILE A 1 184 ? -51.007 1.098 57.833 1.00 74.06 184 ILE A C 1
ATOM 1396 O O . ILE A 1 184 ? -52.235 1.119 57.778 1.00 74.06 184 ILE A O 1
ATOM 1400 N N . LEU A 1 185 ? -50.321 1.659 58.833 1.00 72.12 185 LEU A N 1
ATOM 1401 C CA . LEU A 1 185 ? -50.963 2.302 59.980 1.00 72.12 185 LEU A CA 1
ATOM 1402 C C . LEU A 1 185 ? -51.814 3.511 59.555 1.00 72.12 185 LEU A C 1
ATOM 1404 O O . LEU A 1 185 ? -52.914 3.693 60.064 1.00 72.12 185 LEU A O 1
ATOM 1408 N N . ASN A 1 186 ? -51.342 4.288 58.575 1.00 68.81 186 ASN A N 1
ATOM 1409 C CA . ASN A 1 186 ? -52.075 5.432 58.024 1.00 68.81 186 ASN A CA 1
ATOM 1410 C C . ASN A 1 186 ? -53.201 5.034 57.052 1.00 68.81 186 ASN A C 1
ATOM 1412 O O . ASN A 1 186 ? -54.154 5.792 56.880 1.00 68.81 186 ASN A O 1
ATOM 1416 N N . ARG A 1 187 ? -53.101 3.873 56.389 1.00 69.69 187 ARG A N 1
ATOM 1417 C CA . ARG A 1 187 ? -54.118 3.364 55.448 1.00 69.69 187 ARG A CA 1
ATOM 1418 C C . ARG A 1 187 ? -55.214 2.538 56.109 1.00 69.69 187 ARG A C 1
ATOM 1420 O O . ARG A 1 187 ? -56.258 2.340 55.490 1.00 69.69 187 ARG A O 1
ATOM 1427 N N . GLN A 1 188 ? -55.005 2.036 57.324 1.00 68.56 188 GLN A N 1
ATOM 1428 C CA . GLN A 1 188 ? -56.079 1.417 58.089 1.00 68.56 188 GLN A CA 1
ATOM 1429 C C . GLN A 1 188 ? -57.123 2.491 58.402 1.00 68.56 188 GLN A C 1
ATOM 1431 O O . GLN A 1 188 ? -56.903 3.374 59.228 1.00 68.56 188 GLN A O 1
ATOM 1436 N N . SER A 1 189 ? -58.270 2.433 57.716 1.00 63.25 189 SER A N 1
ATOM 1437 C CA . SER A 1 189 ? -59.437 3.226 58.093 1.00 63.25 189 SER A CA 1
ATOM 1438 C C . SER A 1 189 ? -59.721 2.943 59.562 1.00 63.25 189 SER A C 1
ATOM 1440 O O . SER A 1 189 ? -59.905 1.773 59.917 1.00 63.25 189 SER A O 1
ATOM 1442 N N . LEU A 1 190 ? -59.726 3.976 60.412 1.00 67.88 190 LEU A N 1
ATOM 1443 C CA . LEU A 1 190 ? -60.047 3.774 61.820 1.00 67.88 190 LEU A CA 1
ATOM 1444 C C . LEU A 1 190 ? -61.387 3.027 61.900 1.00 67.88 190 LEU A C 1
ATOM 1446 O O . LEU A 1 190 ? -62.341 3.456 61.240 1.00 67.88 190 LEU A O 1
ATOM 1450 N N . PRO A 1 191 ? -61.480 1.918 62.660 1.00 69.19 191 PRO A N 1
ATOM 1451 C CA . PRO A 1 191 ? -62.761 1.266 62.867 1.00 69.19 191 PRO A CA 1
ATOM 1452 C C . PRO A 1 191 ? -63.723 2.314 63.420 1.00 69.19 191 PRO A C 1
ATOM 1454 O O . PRO A 1 191 ? -63.356 3.060 64.336 1.00 69.19 191 PRO A O 1
ATOM 1457 N N . LEU A 1 192 ? -64.922 2.407 62.831 1.00 66.06 192 LEU A N 1
ATOM 1458 C CA . LEU A 1 192 ? -65.916 3.377 63.274 1.00 66.06 192 LEU A CA 1
ATOM 1459 C C . LEU A 1 192 ? -66.099 3.178 64.781 1.00 66.06 192 LEU A C 1
ATOM 1461 O O . LEU A 1 192 ? -66.374 2.066 65.240 1.00 66.06 192 LEU A O 1
ATOM 1465 N N . GLN A 1 193 ? -65.841 4.217 65.582 1.00 69.25 193 GLN A N 1
ATOM 1466 C CA . GLN A 1 193 ? -66.020 4.051 67.018 1.00 69.25 193 GLN A CA 1
ATOM 1467 C C . GLN A 1 193 ? -67.499 3.765 67.267 1.00 69.25 193 GLN A C 1
ATOM 1469 O O . GLN A 1 193 ? -68.357 4.477 66.747 1.00 69.25 193 GLN A O 1
ATOM 1474 N N . LYS A 1 194 ? -67.794 2.766 68.108 1.00 69.00 194 LYS A N 1
ATOM 1475 C CA . LYS A 1 194 ? -69.167 2.339 68.441 1.00 69.00 194 LYS A CA 1
ATOM 1476 C C . LYS A 1 194 ? -70.079 3.501 68.867 1.00 69.00 194 LYS A C 1
ATOM 1478 O O . LYS A 1 194 ? -71.290 3.420 68.717 1.00 69.00 194 LYS A O 1
ATOM 1483 N N . SER A 1 195 ? -69.500 4.587 69.385 1.00 71.56 195 SER A N 1
ATOM 1484 C CA . SER A 1 195 ? -70.195 5.830 69.741 1.00 71.56 195 SER A CA 1
ATOM 1485 C C . SER A 1 195 ? -70.769 6.596 68.541 1.00 71.56 195 SER A C 1
ATOM 1487 O O . SER A 1 195 ? -71.738 7.338 68.689 1.00 71.56 195 SER A O 1
ATOM 1489 N N . PHE A 1 196 ? -70.173 6.488 67.353 1.00 74.94 196 PHE A N 1
ATOM 1490 C CA . PHE A 1 196 ? -70.727 7.044 66.118 1.00 74.94 196 PHE A CA 1
ATOM 1491 C C . PHE A 1 196 ? -71.807 6.126 65.544 1.00 74.94 196 PHE A C 1
ATOM 1493 O O . PHE A 1 196 ? -72.853 6.641 65.161 1.00 74.94 196 PHE A O 1
ATOM 1500 N N . ASP A 1 197 ? -71.628 4.800 65.598 1.00 71.94 197 ASP A N 1
ATOM 1501 C CA . ASP A 1 197 ? -72.669 3.836 65.203 1.00 71.94 197 ASP A CA 1
ATOM 1502 C C . ASP A 1 197 ? -73.958 4.018 66.013 1.00 71.94 197 ASP A C 1
ATOM 1504 O O . ASP A 1 197 ? -75.053 4.053 65.451 1.00 71.94 197 ASP A O 1
ATOM 1508 N N . THR A 1 198 ? -73.852 4.178 67.339 1.00 77.00 198 THR A N 1
ATOM 1509 C CA . THR A 1 198 ? -75.028 4.411 68.191 1.00 77.00 198 THR A CA 1
ATOM 1510 C C . THR A 1 198 ? -75.729 5.718 67.847 1.00 77.00 198 THR A C 1
ATOM 1512 O O . THR A 1 198 ? -76.952 5.725 67.748 1.00 77.00 198 THR A O 1
ATOM 1515 N N . ARG A 1 199 ? -74.974 6.799 67.600 1.00 76.62 199 ARG A N 1
ATOM 1516 C CA . ARG A 1 199 ? -75.525 8.111 67.219 1.00 76.62 199 ARG A CA 1
ATOM 1517 C C . ARG A 1 199 ? -76.230 8.088 65.864 1.00 76.62 199 ARG A C 1
ATOM 1519 O O . ARG A 1 199 ? -77.323 8.638 65.737 1.00 76.62 199 ARG A O 1
ATOM 1526 N N . VAL A 1 200 ? -75.636 7.425 64.875 1.00 79.19 200 VAL A N 1
ATOM 1527 C CA . VAL A 1 200 ? -76.232 7.229 63.546 1.00 79.19 200 VAL A CA 1
ATOM 1528 C C . VAL A 1 200 ? -77.521 6.417 63.667 1.00 79.19 200 VAL A C 1
ATOM 1530 O O . VAL A 1 200 ? -78.561 6.853 63.181 1.00 79.19 200 VAL A O 1
ATOM 1533 N N . ASN A 1 201 ? -77.498 5.303 64.402 1.00 76.88 201 ASN A N 1
ATOM 1534 C CA . ASN A 1 201 ? -78.694 4.496 64.639 1.00 76.88 201 ASN A CA 1
ATOM 1535 C C . ASN A 1 201 ? -79.792 5.276 65.368 1.00 76.88 201 ASN A C 1
ATOM 1537 O O . ASN A 1 201 ? -80.947 5.182 64.973 1.00 76.88 201 ASN A O 1
ATOM 1541 N N . THR A 1 202 ? -79.472 6.082 66.385 1.00 79.94 202 THR A N 1
ATOM 1542 C CA . THR A 1 202 ? -80.486 6.938 67.024 1.00 79.94 202 THR A CA 1
ATOM 1543 C C . THR A 1 202 ? -81.073 7.960 66.059 1.00 79.94 202 THR A C 1
ATOM 1545 O O . THR A 1 202 ? -82.260 8.226 66.137 1.00 79.94 202 THR A O 1
ATOM 1548 N N . TYR A 1 203 ? -80.288 8.514 65.134 1.00 77.38 203 TYR A N 1
ATOM 1549 C CA . TYR A 1 203 ? -80.786 9.506 64.179 1.00 77.38 203 TYR A CA 1
ATOM 1550 C C . TYR A 1 203 ? -81.701 8.887 63.110 1.00 77.38 203 TYR A C 1
ATOM 1552 O O . TYR A 1 203 ? -82.717 9.479 62.759 1.00 77.38 203 TYR A O 1
ATOM 1560 N N . PHE A 1 204 ? -81.375 7.686 62.618 1.00 82.69 204 PHE A N 1
ATOM 1561 C CA . PHE A 1 204 ? -82.141 7.014 61.560 1.00 82.69 204 PHE A CA 1
ATOM 1562 C C . PHE A 1 204 ? -83.289 6.122 62.064 1.00 82.69 204 PHE A C 1
ATOM 1564 O O . PHE A 1 204 ? -84.207 5.852 61.294 1.00 82.69 204 PHE A O 1
ATOM 1571 N N . ASN A 1 205 ? -83.275 5.697 63.334 1.00 73.62 205 ASN A N 1
ATOM 1572 C CA . ASN A 1 205 ? -84.340 4.881 63.940 1.00 73.62 205 ASN A CA 1
ATOM 1573 C C . ASN A 1 205 ? -85.392 5.702 64.707 1.00 73.62 205 ASN A C 1
ATOM 1575 O O . ASN A 1 205 ? -86.268 5.117 65.340 1.00 73.62 205 ASN A O 1
ATOM 1579 N N . ILE A 1 206 ? -85.339 7.039 64.665 1.00 57.66 206 ILE A N 1
ATOM 1580 C CA . ILE A 1 206 ? -86.480 7.876 65.061 1.00 57.66 206 ILE A CA 1
ATOM 1581 C C . ILE A 1 206 ? -87.435 7.921 63.863 1.00 57.66 206 ILE A C 1
ATOM 1583 O O . ILE A 1 206 ? -87.335 8.792 62.998 1.00 57.66 206 ILE A O 1
ATOM 1587 N N . LYS A 1 207 ? -88.332 6.938 63.785 1.00 52.88 207 LYS A N 1
ATOM 1588 C CA . LYS A 1 207 ? -89.514 6.967 62.924 1.00 52.88 207 LYS A CA 1
ATOM 1589 C C . LYS A 1 207 ? -90.669 6.244 63.593 1.00 52.88 207 LYS A C 1
ATOM 1591 O O . LYS A 1 207 ? -90.423 5.141 64.127 1.00 52.88 207 LYS A O 1
#

Foldseek 3Di:
DDDDDDDDDDPDDDPDDDDPAQDLVNLLVLLVVLLVLLVVLVVVVVPDPDDDDDDDDDDDDDDDDDPPDDDDDPVQVVSLVVSLVSLVVSLVSVVVVCVVVVHDPVVLSVLSVVLSVCCVPPNRDPVSSVSSVVSSVVSVVVVVVVVVVVVVVVVDDCVVVPPPPPPPDPDPPVVVVVVVVVVVVVPPDPDDPVVVVVVVCVVVVPD

Mean predicted aligned error: 18.74 Å

Sequence (207 aa):
MKMQMSGQGKGMSKPGSGNSGKQLSDIIKQQEGLSNKVKDGLKAGEKPGNKEDGSLGSKPSAGKSNNQDGDGTDGDAGKILEILKEQQQLRDALQKSLAKRGINGSSILSQMKDIEKQLINKGFNKETLQKMLNIKHELLKLENALQQQGEDEKRKSNSSNDVFKSTVSPLPKELQEYIKSIEILNRQSLPLQKSFDTRVNTYFNIK

Radius of gyration: 43.13 Å; Cα contacts (8 Å, |Δi|>4): 81; chains: 1; bounding box: 121×41×107 Å

Nearest PDB structures (foldseek):
  6q6e-assembly1_A  TM=2.556E-01  e=7.895E+00  Thermochaetoides thermophila

Solvent-accessible surface area (backbone atoms only — not comparable to full-atom values): 13089 Å² total; per-residue (Å²): 135,87,84,79,82,82,78,86,73,79,85,72,79,77,84,78,81,87,69,104,57,79,49,71,70,53,50,47,53,50,50,50,52,50,39,47,53,43,52,50,47,36,55,63,71,64,58,74,92,74,75,87,80,90,79,90,81,89,87,88,81,82,91,72,91,74,89,76,83,83,84,79,53,75,70,53,57,55,51,50,51,52,51,44,54,52,50,51,54,46,48,55,48,48,51,53,54,28,59,77,70,73,48,90,54,65,66,60,54,48,53,53,50,52,41,48,51,39,41,72,76,64,44,63,40,71,71,48,44,51,51,43,53,50,49,48,50,54,51,52,52,50,51,51,52,53,52,48,52,60,47,48,66,71,66,58,72,64,69,83,75,56,67,82,73,76,83,72,71,75,76,55,67,70,58,53,52,50,54,50,50,54,50,50,62,70,65,53,74,76,74,79,53,68,72,54,55,52,52,51,47,57,65,71,63,70,122

pLDDT: mean 72.83, std 20.45, range [30.91, 95.25]